Protein AF-A0A258BXT6-F1 (afdb_monomer)

Solvent-accessible surface area (backbone atoms only — not comparable to full-atom values): 11174 Å² total; per-residue (Å²): 128,69,49,80,47,76,41,87,86,86,64,48,76,49,74,48,75,53,90,86,63,87,63,67,53,52,72,54,75,50,67,48,99,87,66,56,75,45,81,48,77,45,73,68,71,84,91,68,91,81,90,84,88,88,83,59,68,65,62,57,51,47,54,54,60,74,60,48,82,74,72,77,58,57,75,64,57,52,39,50,53,47,47,54,22,55,75,67,76,48,77,48,91,77,41,49,77,45,81,48,73,49,81,69,45,72,60,86,50,32,41,36,26,41,46,33,37,33,46,40,91,58,39,35,38,39,34,32,43,37,31,26,71,40,91,54,76,42,76,65,48,68,77,82,79,39,63,93,72,46,77,41,75,49,62,78,56,44,74,32,42,53,73,34,73,39,49,33,38,38,26,26,64,54,70,82,80,78,78,73,83,128

Radius of gyration: 21.15 Å; Cα contacts (8 Å, |Δi|>4): 278; chains: 1; bounding box: 55×40×60 Å

Sequence (182 aa):
DFSVVNEPVRGDIYISVPDGFARPALSFFATSKRGYVYKFVCRISGEQAAQVFVSNPAIANEKAAENGPAQRLAPRDAAVELVQAMYSNAVADGYEMRQRALRPVYVGTLKVQMIAEYRGSDLTGKVLRIENKGDQLVELTEAMVAPASALAVSVSENKLFPGKVTTAYLVSQNGPHSQTQR

Secondary structure (DSSP, 8-state):
--EEEE-TTT--EEEE--TT---SEEEEEEE-TTS-EEEEEEE--SSS--------HHHHHHHHHHT-S-----HHHHHHHHHHHHHTTPPPTT-EEE---PPPEEETTEEEEEEEEEE-SSEEEEEEEEEE-SSS-EE--HHHHS-TTEEEEEES-SEE-TT-EEEEEEEEEPPP------

Nearest PDB structures (foldseek):
  7spb-assembly1_D1  TM=5.153E-01  e=5.941E-08  Salmonella enterica subsp. enterica serovar Typhi
  7oko-assembly1_9  TM=4.720E-01  e=1.783E-06  Salmonella enterica subsp. salamae serovar 58:l,z13,z28:z6
  3fbq-assembly1_A  TM=5.284E-01  e=2.069E-01  Bacillus anthracis str. Sterne
  8yt8-assembly1_B  TM=3.524E-01  e=6.915E+00  Mus musculus

Foldseek 3Di:
DKDWDADPPVRDIDIGDDPPNPDQWDWDWDADPVGDIDIDIGGDDDDDDDDDDDDDVVVVVVVVVVCPPPPPDDVLVVLVVVQVCVVVVHADPQKDKDQDWDDWDDDDQKTKTWGMWIDHDWKIKTKIKIFRQDQAWAFDDQVSVDDPQWSDKDKPDRTHHHGRITMMMTMGTDDPPPPPDD

Mean predicted aligned error: 15.5 Å

Structure (mmCIF, N/CA/C/O backbone):
data_AF-A0A258BXT6-F1
#
_entry.id   AF-A0A258BXT6-F1
#
loop_
_atom_site.group_PDB
_atom_site.id
_atom_site.type_symbol
_atom_site.label_atom_id
_atom_site.label_alt_id
_atom_site.label_comp_id
_atom_site.label_asym_id
_atom_site.label_entity_id
_atom_site.label_seq_id
_atom_site.pdbx_PDB_ins_code
_atom_site.Cartn_x
_atom_site.Cartn_y
_atom_site.Cartn_z
_atom_site.occupancy
_atom_site.B_iso_or_equiv
_atom_site.auth_seq_id
_atom_site.auth_comp_id
_atom_site.auth_asym_id
_atom_site.auth_atom_id
_atom_site.pdbx_PDB_model_num
ATOM 1 N N . ASP A 1 1 ? 20.469 1.839 -30.671 1.00 79.44 1 ASP A N 1
ATOM 2 C CA . ASP A 1 1 ? 21.032 1.725 -29.311 1.00 79.44 1 ASP A CA 1
ATOM 3 C C . ASP A 1 1 ? 19.889 1.792 -28.301 1.00 79.44 1 ASP A C 1
ATOM 5 O O . ASP A 1 1 ? 18.814 2.218 -28.705 1.00 79.44 1 ASP A O 1
ATOM 9 N N . PHE A 1 2 ? 20.061 1.342 -27.059 1.00 87.81 2 PHE A N 1
ATOM 10 C CA . PHE A 1 2 ? 19.024 1.483 -26.020 1.00 87.81 2 PHE A CA 1
ATOM 11 C C . PHE A 1 2 ? 19.188 2.813 -25.271 1.00 87.81 2 PHE A C 1
ATOM 13 O O . PHE A 1 2 ? 20.278 3.382 -25.247 1.00 87.81 2 PHE A O 1
ATOM 20 N N . SER A 1 3 ? 18.116 3.323 -24.663 1.00 88.56 3 SER A N 1
ATOM 21 C CA . SER A 1 3 ? 18.156 4.549 -23.858 1.00 88.56 3 SER A CA 1
ATOM 22 C C . SER A 1 3 ? 18.027 4.249 -22.367 1.00 88.56 3 SER A C 1
ATOM 24 O O . SER A 1 3 ? 17.401 3.263 -21.972 1.00 88.56 3 SER A O 1
ATOM 26 N N . VAL A 1 4 ? 18.627 5.110 -21.543 1.00 89.25 4 VAL A N 1
ATOM 27 C CA . VAL A 1 4 ? 18.574 5.042 -20.078 1.00 89.25 4 VAL A CA 1
ATOM 28 C C . VAL A 1 4 ? 18.187 6.412 -19.537 1.00 89.25 4 VAL A C 1
ATOM 30 O O . VAL A 1 4 ? 18.827 7.410 -19.864 1.00 89.25 4 VAL A O 1
ATOM 33 N N . VAL A 1 5 ? 17.158 6.458 -18.695 1.00 90.19 5 VAL A N 1
ATOM 34 C CA . VAL A 1 5 ? 16.697 7.670 -18.007 1.00 90.19 5 VAL A CA 1
ATOM 35 C C . VAL A 1 5 ? 16.634 7.389 -16.512 1.00 90.19 5 VAL A C 1
ATOM 37 O O . VAL A 1 5 ? 16.047 6.398 -16.093 1.00 90.19 5 VAL A O 1
ATOM 40 N N . ASN A 1 6 ? 17.236 8.259 -15.705 1.00 84.06 6 ASN A N 1
ATOM 41 C CA . ASN A 1 6 ? 17.172 8.182 -14.249 1.00 84.06 6 ASN A CA 1
ATOM 42 C C . ASN A 1 6 ? 16.172 9.211 -13.713 1.00 84.06 6 ASN A C 1
ATOM 44 O O . ASN A 1 6 ? 16.233 10.383 -14.083 1.00 84.06 6 ASN A O 1
ATOM 48 N N . GLU A 1 7 ? 15.290 8.774 -12.821 1.00 86.00 7 GLU A N 1
ATOM 49 C CA . GLU A 1 7 ? 14.495 9.656 -11.977 1.00 86.00 7 GLU A CA 1
ATOM 50 C C . GLU A 1 7 ? 15.236 9.835 -10.637 1.00 86.00 7 GLU A C 1
ATOM 52 O O . GLU A 1 7 ? 15.317 8.892 -9.846 1.00 86.00 7 GLU A O 1
ATOM 57 N N . PRO A 1 8 ? 15.820 11.015 -10.362 1.00 71.75 8 PRO A N 1
ATOM 58 C CA . PRO A 1 8 ? 16.784 11.188 -9.269 1.00 71.75 8 PRO A CA 1
ATOM 59 C C . PRO A 1 8 ? 16.162 11.270 -7.864 1.00 71.75 8 PRO A C 1
ATOM 61 O O . PRO A 1 8 ? 16.871 11.115 -6.855 1.00 71.75 8 PRO A O 1
ATOM 64 N N . VAL A 1 9 ? 14.860 11.546 -7.786 1.00 67.56 9 VAL A N 1
ATOM 65 C CA . VAL A 1 9 ? 14.084 11.666 -6.549 1.00 67.56 9 VAL A CA 1
ATOM 66 C C . VAL A 1 9 ? 13.625 10.285 -6.091 1.00 67.56 9 VAL A C 1
ATOM 68 O O . VAL A 1 9 ? 13.906 9.901 -4.958 1.00 67.56 9 VAL A O 1
ATOM 71 N N . ARG A 1 10 ? 12.979 9.521 -6.977 1.00 67.94 10 ARG A N 1
ATOM 72 C CA . ARG A 1 10 ? 12.476 8.163 -6.705 1.00 67.94 10 ARG A CA 1
ATOM 73 C C . ARG A 1 10 ? 13.548 7.086 -6.855 1.00 67.94 10 ARG A C 1
ATOM 75 O O . ARG A 1 10 ? 13.443 6.032 -6.239 1.00 67.94 10 ARG A O 1
ATOM 82 N N . GLY A 1 11 ? 14.601 7.362 -7.623 1.00 75.56 11 GLY A N 1
ATOM 83 C CA . GLY A 1 11 ? 15.680 6.417 -7.911 1.00 75.56 11 GLY A CA 1
ATOM 84 C C . GLY A 1 11 ? 15.359 5.424 -9.031 1.00 75.56 11 GLY A C 1
ATOM 85 O O . GLY A 1 11 ? 16.156 4.516 -9.264 1.00 75.56 11 GLY A O 1
ATOM 86 N N . ASP A 1 12 ? 14.229 5.591 -9.726 1.00 81.69 12 ASP A N 1
ATOM 87 C CA . ASP A 1 12 ? 13.830 4.729 -10.839 1.00 81.69 12 ASP A CA 1
ATOM 88 C C . ASP A 1 12 ? 14.798 4.883 -12.021 1.00 81.69 12 ASP A C 1
ATOM 90 O O . ASP A 1 12 ? 15.219 5.990 -12.368 1.00 81.69 12 ASP A O 1
ATOM 94 N N . ILE A 1 13 ? 15.121 3.770 -12.679 1.00 85.69 13 ILE A N 1
ATOM 95 C CA . ILE A 1 13 ? 15.888 3.759 -13.928 1.00 85.69 13 ILE A CA 1
ATOM 96 C C . ILE A 1 13 ? 14.999 3.166 -15.016 1.00 85.69 13 ILE A C 1
ATOM 98 O O . ILE A 1 13 ? 14.658 1.985 -14.978 1.00 85.69 13 ILE A O 1
ATOM 102 N N . TYR A 1 14 ? 14.640 3.990 -15.994 1.00 88.75 14 TYR A N 1
ATOM 103 C CA . TYR A 1 14 ? 13.865 3.591 -17.160 1.00 88.75 14 TYR A CA 1
ATOM 104 C C . T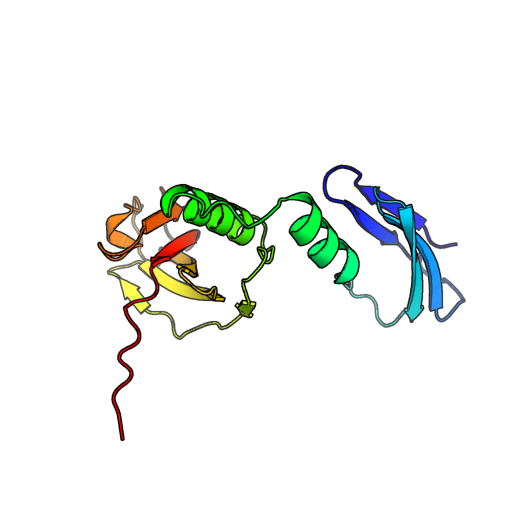YR A 1 14 ? 14.811 3.220 -18.291 1.00 88.75 14 TYR A C 1
ATOM 106 O O . TYR A 1 14 ? 15.701 3.992 -18.650 1.00 88.75 14 TYR A O 1
ATOM 114 N N . ILE A 1 15 ? 14.601 2.039 -18.863 1.00 88.69 15 ILE A N 1
ATOM 115 C CA . ILE A 1 15 ? 15.384 1.530 -19.985 1.00 88.69 15 ILE A CA 1
ATOM 116 C C . ILE A 1 15 ? 14.429 1.312 -21.144 1.00 88.69 15 ILE A C 1
ATOM 118 O O . ILE A 1 15 ? 13.462 0.568 -21.000 1.00 88.69 15 ILE A O 1
ATOM 122 N N . SER A 1 16 ? 14.700 1.946 -22.283 1.00 89.81 16 SER A N 1
ATOM 123 C CA . SER A 1 16 ? 13.909 1.729 -23.497 1.00 89.81 16 SER A CA 1
ATOM 124 C C . SER A 1 16 ? 14.771 1.078 -24.564 1.00 89.81 16 SER A C 1
ATOM 126 O O . SER A 1 16 ? 15.846 1.571 -24.908 1.00 89.81 16 SER A O 1
ATOM 128 N N . VAL A 1 17 ? 14.290 -0.041 -25.091 1.00 88.06 17 VAL A N 1
ATOM 129 C CA . VAL A 1 17 ? 14.912 -0.753 -26.203 1.00 88.06 17 VAL A CA 1
ATOM 130 C C . VAL A 1 17 ? 14.074 -0.458 -27.446 1.00 88.06 17 VAL A C 1
ATOM 132 O O . VAL A 1 17 ? 12.884 -0.760 -27.424 1.00 88.06 17 VAL A O 1
ATOM 135 N N . PRO A 1 18 ? 14.635 0.157 -28.500 1.00 86.50 18 PRO A N 1
ATOM 136 C CA . PRO A 1 18 ? 13.875 0.435 -29.712 1.00 86.50 18 PRO A CA 1
ATOM 137 C C . PRO A 1 18 ? 13.649 -0.831 -30.541 1.00 86.50 18 PRO A C 1
ATOM 139 O O . PRO A 1 18 ? 14.422 -1.794 -30.463 1.00 86.50 18 PRO A O 1
ATOM 142 N N . ASP A 1 19 ? 12.645 -0.772 -31.412 1.00 81.06 19 ASP A N 1
ATOM 143 C CA . ASP A 1 19 ? 12.392 -1.808 -32.408 1.00 81.06 19 ASP A CA 1
ATOM 144 C C . ASP A 1 19 ? 13.635 -2.046 -33.280 1.00 81.06 19 ASP A C 1
ATOM 146 O O . ASP A 1 19 ? 14.338 -1.116 -33.686 1.00 81.06 19 ASP A O 1
ATOM 150 N N . GLY A 1 20 ? 13.937 -3.319 -33.545 1.00 81.06 20 GLY A N 1
ATOM 151 C CA . GLY A 1 20 ? 15.119 -3.718 -34.315 1.00 81.06 20 GLY A CA 1
ATOM 152 C C . GLY A 1 20 ? 16.437 -3.728 -33.528 1.00 81.06 20 GLY A C 1
ATOM 153 O O . GLY A 1 20 ? 17.507 -3.850 -34.130 1.00 81.06 20 GLY A O 1
ATOM 154 N N . PHE A 1 21 ? 16.409 -3.627 -32.194 1.00 85.19 21 PHE A N 1
ATOM 155 C CA . PHE A 1 21 ? 17.611 -3.799 -31.377 1.00 85.19 21 PHE A CA 1
ATOM 156 C C . PHE A 1 21 ? 18.191 -5.218 -31.524 1.00 85.19 21 PHE A C 1
ATOM 158 O O . PHE A 1 21 ? 17.627 -6.203 -31.058 1.00 85.19 21 PHE A O 1
ATOM 165 N N . ALA A 1 22 ? 19.352 -5.319 -32.174 1.00 80.88 22 ALA A N 1
ATOM 166 C CA . ALA A 1 22 ? 19.903 -6.593 -32.640 1.00 80.88 22 ALA A CA 1
ATOM 167 C C . ALA A 1 22 ? 20.516 -7.490 -31.547 1.00 80.88 22 ALA A C 1
ATOM 169 O O . ALA A 1 22 ? 20.814 -8.656 -31.809 1.00 80.88 22 ALA A O 1
ATOM 170 N N . ARG A 1 23 ? 20.774 -6.969 -30.338 1.00 87.62 23 ARG A N 1
ATOM 171 C CA . ARG A 1 23 ? 21.431 -7.745 -29.274 1.00 87.62 23 ARG A CA 1
ATOM 172 C C . ARG A 1 23 ? 20.389 -8.414 -28.375 1.00 87.62 23 ARG A C 1
ATOM 174 O O . ARG A 1 23 ? 19.460 -7.743 -27.946 1.00 87.62 23 ARG A O 1
ATOM 181 N N . PRO A 1 24 ? 20.582 -9.687 -27.985 1.00 86.81 24 PRO A N 1
ATOM 182 C CA . PRO A 1 24 ? 19.630 -10.410 -27.135 1.00 86.81 24 PRO A CA 1
ATOM 183 C C . PRO A 1 24 ? 19.660 -9.963 -25.664 1.00 86.81 24 PRO A C 1
ATOM 185 O O . PRO A 1 24 ? 18.846 -10.403 -24.852 1.00 86.81 24 PRO A O 1
ATOM 188 N N . ALA A 1 25 ? 20.631 -9.129 -25.291 1.00 89.00 25 ALA A N 1
ATOM 189 C CA . ALA A 1 25 ? 20.779 -8.604 -23.948 1.00 89.00 25 ALA A CA 1
ATOM 190 C C . ALA A 1 25 ? 21.393 -7.204 -23.973 1.00 89.00 25 ALA A C 1
ATOM 192 O O . ALA A 1 25 ? 22.181 -6.868 -24.863 1.00 89.00 25 ALA A O 1
ATOM 193 N N . LEU A 1 26 ? 21.067 -6.427 -22.945 1.00 89.44 26 LEU A N 1
ATOM 194 C CA . LEU A 1 26 ? 21.700 -5.153 -22.630 1.00 89.44 26 LEU A CA 1
ATOM 195 C C . LEU A 1 26 ? 22.431 -5.250 -21.293 1.00 89.44 26 LEU A C 1
ATOM 197 O O . LEU A 1 26 ? 22.094 -6.068 -20.431 1.00 89.44 26 LEU A O 1
ATOM 201 N N . SER A 1 27 ? 23.441 -4.406 -21.122 1.00 90.00 27 SER A N 1
ATOM 202 C CA . SER A 1 27 ? 24.144 -4.280 -19.853 1.00 90.00 27 SER A CA 1
ATOM 203 C C . SER A 1 27 ? 24.496 -2.837 -19.575 1.00 90.00 27 SER A C 1
ATOM 205 O O . SER A 1 27 ? 24.954 -2.131 -20.471 1.00 90.00 27 SER A O 1
ATOM 207 N N . PHE A 1 28 ? 24.340 -2.433 -18.326 1.00 88.81 28 PHE A N 1
ATOM 208 C CA . PHE A 1 28 ? 24.682 -1.100 -17.854 1.00 88.81 28 PHE A CA 1
ATOM 209 C C . PHE A 1 28 ? 25.147 -1.183 -16.402 1.00 88.81 28 PHE A C 1
ATOM 211 O O . PHE A 1 28 ? 24.941 -2.192 -15.719 1.00 88.81 28 PHE A O 1
ATOM 218 N N . PHE A 1 29 ? 25.789 -0.117 -15.940 1.00 90.81 29 PHE A N 1
ATOM 219 C CA . PHE A 1 29 ? 26.148 0.044 -14.541 1.00 90.81 29 PHE A CA 1
ATOM 220 C C . PHE A 1 29 ? 25.234 1.083 -13.902 1.00 90.81 29 PHE A C 1
ATOM 222 O O . PHE A 1 29 ? 24.899 2.080 -14.540 1.00 90.81 29 PHE A O 1
ATOM 229 N N . ALA A 1 30 ? 24.853 0.864 -12.647 1.00 86.25 30 ALA A N 1
ATOM 230 C CA . ALA A 1 30 ? 24.229 1.898 -11.833 1.00 86.25 30 ALA A CA 1
ATOM 231 C C . ALA A 1 30 ? 25.030 2.088 -10.554 1.00 86.25 30 ALA A C 1
ATOM 233 O O . ALA A 1 30 ? 25.457 1.116 -9.932 1.00 86.25 30 ALA A O 1
ATOM 234 N N . THR A 1 31 ? 25.192 3.340 -10.150 1.00 82.94 31 THR A N 1
ATOM 235 C CA . THR A 1 31 ? 25.860 3.693 -8.902 1.00 82.94 31 THR A CA 1
ATOM 236 C C . THR A 1 31 ?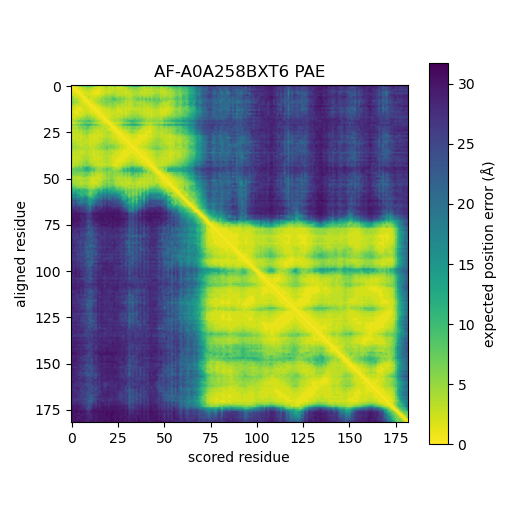 24.828 4.285 -7.960 1.00 82.94 31 THR A C 1
ATOM 238 O O . THR A 1 31 ? 24.141 5.247 -8.300 1.00 82.94 31 THR A O 1
ATOM 241 N N . SER A 1 32 ? 24.688 3.700 -6.774 1.00 79.38 32 SER A N 1
ATOM 242 C CA . SER A 1 32 ? 23.844 4.276 -5.722 1.00 79.38 32 SER A CA 1
ATOM 243 C C . SER A 1 32 ? 24.434 5.592 -5.200 1.00 79.38 32 SER A C 1
ATOM 245 O O . SER A 1 32 ? 25.641 5.809 -5.286 1.00 79.38 32 SER A O 1
ATOM 247 N N . LYS A 1 33 ? 23.616 6.438 -4.557 1.00 75.94 33 LYS A N 1
ATOM 248 C CA . LYS A 1 33 ? 24.091 7.677 -3.900 1.00 75.94 33 LYS A CA 1
ATOM 249 C C . LYS A 1 33 ? 25.204 7.433 -2.865 1.00 75.94 33 LYS A C 1
ATOM 251 O O . LYS A 1 33 ? 26.007 8.323 -2.628 1.00 75.94 33 LYS A O 1
ATOM 256 N N . ARG A 1 34 ? 25.274 6.229 -2.278 1.00 73.44 34 ARG A N 1
ATOM 257 C CA . ARG A 1 34 ? 26.321 5.818 -1.320 1.00 73.44 34 ARG A CA 1
ATOM 258 C C . ARG A 1 34 ? 27.576 5.232 -1.991 1.00 73.44 34 ARG A C 1
ATOM 260 O O . ARG A 1 34 ? 28.452 4.738 -1.301 1.00 73.44 34 ARG A O 1
ATOM 267 N N . GLY A 1 35 ? 27.668 5.248 -3.322 1.00 82.25 35 GLY A N 1
ATOM 268 C CA . GLY A 1 35 ? 28.867 4.829 -4.057 1.00 82.25 35 GLY A CA 1
ATOM 269 C C . GLY A 1 35 ? 28.944 3.345 -4.429 1.00 82.25 35 GLY A C 1
ATOM 270 O O . GLY A 1 35 ? 29.864 2.956 -5.141 1.00 82.25 35 GLY A O 1
ATOM 271 N N . TYR A 1 36 ? 27.978 2.505 -4.034 1.00 80.12 36 TYR A N 1
ATOM 272 C CA . TYR A 1 36 ? 27.937 1.109 -4.496 1.00 80.12 36 TYR A CA 1
ATOM 273 C C . TYR A 1 36 ? 27.612 1.041 -5.984 1.00 80.12 36 TYR A C 1
ATOM 275 O O . TYR A 1 36 ? 26.602 1.608 -6.412 1.00 80.12 36 TYR A O 1
ATOM 283 N N . VAL A 1 37 ? 28.437 0.310 -6.732 1.00 87.56 37 VAL A N 1
ATOM 284 C CA . VAL A 1 37 ? 28.300 0.101 -8.175 1.00 87.56 37 VAL A CA 1
ATOM 285 C C . VAL A 1 37 ? 27.709 -1.282 -8.440 1.00 87.56 37 VAL A C 1
ATOM 287 O O . VAL A 1 37 ? 28.234 -2.293 -7.980 1.00 87.56 37 VAL A O 1
ATOM 290 N N . TYR A 1 38 ? 26.638 -1.327 -9.223 1.00 84.75 38 TYR A N 1
ATOM 291 C CA . TYR A 1 38 ? 25.954 -2.546 -9.643 1.00 84.75 38 TYR A CA 1
ATOM 292 C C . TYR A 1 38 ? 26.110 -2.724 -11.146 1.00 84.75 38 TYR A C 1
ATOM 294 O O . TYR A 1 38 ? 25.979 -1.761 -11.901 1.00 84.75 38 TYR A O 1
ATOM 302 N N . LYS A 1 39 ? 26.346 -3.962 -11.587 1.00 90.31 39 LYS A N 1
ATOM 303 C CA . LYS A 1 39 ? 26.321 -4.337 -13.002 1.00 90.31 39 LYS A CA 1
ATOM 304 C C . LYS A 1 39 ? 25.030 -5.082 -13.303 1.00 90.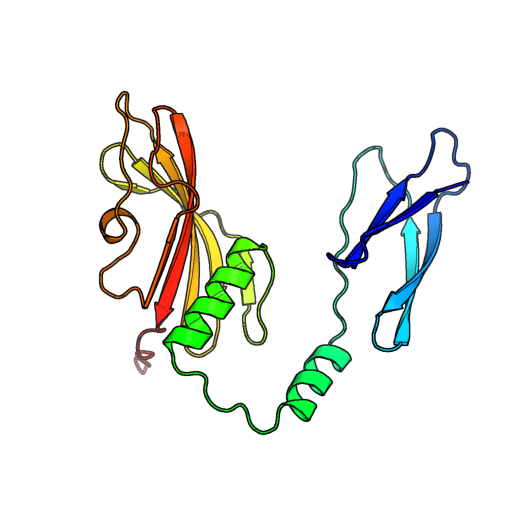31 39 LYS A C 1
ATOM 306 O O . LYS A 1 39 ? 24.788 -6.147 -12.742 1.00 90.31 39 LYS A O 1
ATOM 311 N N . PHE A 1 40 ? 24.255 -4.559 -14.240 1.00 88.00 40 PHE A N 1
ATOM 312 C CA . PHE A 1 40 ? 23.042 -5.195 -14.731 1.00 88.00 40 PHE A CA 1
ATOM 313 C C . PHE A 1 40 ? 23.316 -5.874 -16.061 1.00 88.00 40 PHE A C 1
ATOM 315 O O . PHE A 1 40 ? 23.979 -5.311 -16.932 1.00 88.00 40 PHE A O 1
ATOM 322 N N . VAL A 1 41 ? 22.801 -7.091 -16.212 1.00 89.69 41 VAL A N 1
ATOM 323 C CA . VAL A 1 41 ? 22.788 -7.831 -17.475 1.00 89.69 41 VAL A CA 1
ATOM 324 C C . VAL A 1 41 ? 21.372 -8.354 -17.662 1.00 89.69 41 VAL A C 1
ATOM 326 O O . VAL A 1 41 ? 20.951 -9.283 -16.976 1.00 89.69 41 VAL A O 1
ATOM 329 N N . CYS A 1 42 ? 20.626 -7.726 -18.564 1.00 86.62 42 CYS A N 1
ATOM 330 C CA . CYS A 1 42 ? 19.210 -7.995 -18.779 1.00 86.62 42 CYS A CA 1
ATOM 331 C C . CYS A 1 42 ? 19.032 -8.653 -20.145 1.00 86.62 42 CYS A C 1
ATOM 333 O O . CYS A 1 42 ? 19.408 -8.069 -21.162 1.00 86.62 42 CYS A O 1
ATOM 335 N N . ARG A 1 43 ? 18.460 -9.863 -20.178 1.00 88.75 43 ARG A N 1
ATOM 336 C CA . ARG A 1 43 ? 18.001 -10.466 -21.436 1.00 88.75 43 ARG A CA 1
ATOM 337 C C . ARG A 1 43 ? 16.718 -9.775 -21.872 1.00 88.75 43 ARG A C 1
ATOM 339 O O . ARG A 1 43 ? 15.844 -9.533 -21.046 1.00 88.75 43 ARG A O 1
ATOM 346 N N . ILE A 1 44 ? 16.626 -9.472 -23.158 1.00 84.94 44 ILE A N 1
ATOM 347 C CA . ILE A 1 44 ? 15.445 -8.851 -23.748 1.00 84.94 44 ILE A CA 1
ATOM 348 C C . ILE A 1 44 ? 14.508 -9.990 -24.151 1.00 84.94 44 ILE A C 1
ATOM 350 O O . ILE A 1 44 ? 14.907 -10.882 -24.900 1.00 84.94 44 ILE A O 1
ATOM 354 N N . SER A 1 45 ? 13.289 -10.004 -23.612 1.00 80.88 45 SER A N 1
ATOM 355 C CA . SER A 1 45 ? 12.304 -11.050 -23.897 1.00 80.88 45 SER A CA 1
ATOM 356 C C . SER A 1 45 ? 10.890 -10.484 -23.936 1.00 80.88 45 SER A C 1
ATOM 358 O O . SER A 1 45 ? 10.416 -9.960 -22.929 1.00 80.88 45 SER A O 1
ATOM 360 N N . GLY A 1 46 ? 10.208 -10.670 -25.068 1.00 76.94 46 GLY A N 1
ATOM 361 C CA . GLY A 1 46 ? 8.843 -10.189 -25.277 1.00 76.94 46 GLY A CA 1
ATOM 362 C C . GLY A 1 46 ? 8.749 -8.669 -25.427 1.00 76.94 46 GLY A C 1
ATOM 363 O O . GLY A 1 46 ? 9.753 -7.964 -25.409 1.00 76.94 46 GLY A O 1
ATOM 364 N N . GLU A 1 47 ? 7.519 -8.181 -25.581 1.00 72.75 47 GLU A N 1
ATOM 365 C CA . GLU A 1 47 ? 7.213 -6.753 -25.778 1.00 72.75 47 GLU A CA 1
ATOM 366 C C . GLU A 1 47 ? 6.695 -6.073 -24.498 1.00 72.75 47 GLU A C 1
ATOM 368 O O . GLU A 1 47 ? 6.394 -4.882 -24.484 1.00 72.75 47 GLU A O 1
ATOM 373 N N . GLN A 1 48 ? 6.566 -6.825 -23.399 1.00 76.19 48 GLN A N 1
ATOM 374 C CA . GLN A 1 48 ? 6.037 -6.304 -22.141 1.00 76.19 48 GLN A CA 1
ATOM 375 C C . GLN A 1 48 ? 7.118 -5.611 -21.310 1.00 76.19 48 GLN A C 1
ATOM 377 O O . GLN A 1 48 ? 8.252 -6.082 -21.210 1.00 76.19 48 GLN A O 1
ATOM 382 N N . ALA A 1 49 ? 6.737 -4.518 -20.647 1.00 79.19 49 ALA A N 1
ATOM 383 C CA . ALA A 1 49 ? 7.590 -3.865 -19.665 1.00 79.19 49 ALA A CA 1
ATOM 384 C C . ALA A 1 49 ? 7.820 -4.783 -18.453 1.00 79.19 49 ALA A C 1
ATOM 386 O O . ALA A 1 49 ? 6.876 -5.357 -17.906 1.00 79.19 49 ALA A O 1
ATOM 387 N N . ALA A 1 50 ? 9.072 -4.882 -18.008 1.00 78.38 50 ALA A N 1
ATOM 388 C CA . ALA A 1 50 ? 9.462 -5.628 -16.818 1.00 78.38 50 ALA A CA 1
ATOM 389 C C . ALA A 1 50 ? 10.049 -4.678 -15.770 1.00 78.38 50 ALA A C 1
ATOM 391 O O . ALA A 1 50 ? 10.863 -3.813 -16.094 1.00 78.38 50 ALA A O 1
ATOM 392 N N . GLN A 1 51 ? 9.661 -4.864 -14.508 1.00 81.44 51 GLN A N 1
ATOM 393 C CA . GLN A 1 51 ? 10.201 -4.112 -13.378 1.00 81.44 51 GLN A CA 1
ATOM 394 C C . GLN A 1 51 ? 11.104 -5.015 -12.537 1.00 81.44 51 GLN A C 1
ATOM 396 O O . GLN A 1 51 ? 10.734 -6.140 -12.201 1.00 81.44 51 GLN A O 1
ATOM 401 N N . VAL A 1 52 ? 12.288 -4.511 -12.188 1.00 76.12 52 VAL A N 1
ATOM 402 C CA . VAL A 1 52 ? 13.264 -5.213 -11.348 1.00 76.12 52 VAL A CA 1
ATOM 403 C C . VAL A 1 52 ? 13.560 -4.355 -10.126 1.00 76.12 52 VAL A C 1
ATOM 405 O O . VAL A 1 52 ? 13.930 -3.191 -10.262 1.00 76.12 52 VAL A O 1
ATOM 408 N N . PHE A 1 53 ? 13.423 -4.942 -8.939 1.00 78.88 53 PHE A N 1
ATOM 409 C CA . PHE A 1 53 ? 13.781 -4.306 -7.673 1.00 78.88 53 PHE A CA 1
ATOM 410 C C . PHE A 1 53 ? 15.142 -4.813 -7.198 1.00 78.88 53 PHE A C 1
ATOM 412 O O . PHE A 1 53 ? 15.415 -6.012 -7.240 1.00 78.88 53 PHE A O 1
ATOM 419 N N . VAL A 1 54 ? 15.997 -3.892 -6.750 1.00 73.75 54 VAL A N 1
ATOM 420 C CA . VAL A 1 54 ? 17.374 -4.184 -6.333 1.00 73.75 54 VAL A CA 1
ATOM 421 C C . VAL A 1 54 ? 17.538 -3.788 -4.876 1.00 73.75 54 VAL A C 1
ATOM 423 O O . VAL A 1 54 ? 17.387 -2.620 -4.523 1.00 73.75 54 VAL A O 1
ATOM 426 N N . SER A 1 55 ? 17.882 -4.758 -4.037 1.00 67.31 55 SER A N 1
ATOM 427 C CA . SER A 1 55 ? 18.139 -4.550 -2.612 1.00 67.31 55 SER A CA 1
ATOM 428 C C . SER A 1 55 ? 19.599 -4.868 -2.304 1.00 67.31 55 SER A C 1
ATOM 430 O O . SER A 1 55 ? 20.129 -5.873 -2.774 1.00 67.31 55 SER A O 1
ATOM 432 N N . ASN A 1 56 ? 20.252 -4.026 -1.501 1.00 68.50 56 ASN A N 1
ATOM 433 C C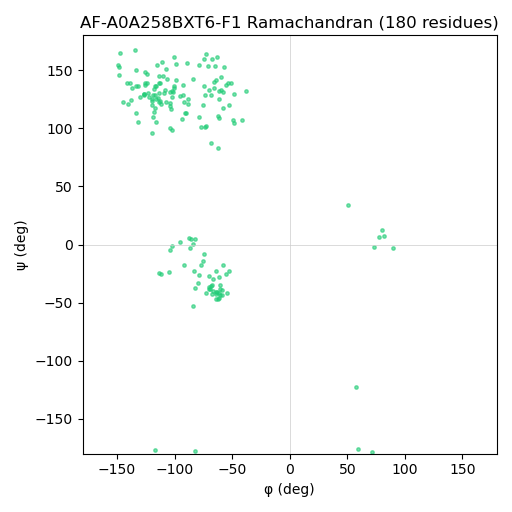A . ASN A 1 56 ? 21.597 -4.284 -0.990 1.00 68.50 56 ASN A CA 1
ATOM 434 C C . ASN A 1 56 ? 21.551 -4.417 0.542 1.00 68.50 56 ASN A C 1
ATOM 436 O O . ASN A 1 56 ? 21.439 -3.400 1.232 1.00 68.50 56 ASN A O 1
ATOM 440 N N . PRO A 1 57 ? 21.670 -5.644 1.080 1.00 57.81 57 PRO A N 1
ATOM 441 C CA . PRO A 1 57 ? 21.629 -5.889 2.520 1.00 57.81 57 PRO A CA 1
ATOM 442 C C . PRO A 1 57 ? 22.746 -5.185 3.302 1.00 57.81 57 PRO A C 1
ATOM 444 O O . PRO A 1 57 ? 22.543 -4.827 4.455 1.00 57.81 57 PRO A O 1
ATOM 447 N N . ALA A 1 58 ? 23.910 -4.932 2.692 1.00 56.78 58 ALA A N 1
ATOM 448 C CA . ALA A 1 58 ? 25.005 -4.229 3.362 1.00 56.78 58 ALA A CA 1
ATOM 449 C C . ALA A 1 58 ? 24.651 -2.759 3.650 1.00 56.78 58 ALA A C 1
ATOM 451 O O . ALA A 1 58 ? 24.984 -2.249 4.713 1.00 56.78 58 ALA A O 1
ATOM 452 N N . ILE A 1 59 ? 23.890 -2.104 2.762 1.00 59.38 59 ILE A N 1
ATOM 453 C CA . ILE A 1 59 ? 23.363 -0.748 3.001 1.00 59.38 59 ILE A CA 1
ATOM 454 C C . ILE A 1 59 ? 22.340 -0.749 4.141 1.00 59.38 59 ILE A C 1
ATOM 456 O O . ILE A 1 59 ? 22.330 0.176 4.951 1.00 59.38 59 ILE A O 1
ATOM 460 N N . ALA A 1 60 ? 21.484 -1.770 4.201 1.00 54.31 60 ALA A N 1
ATOM 461 C CA . ALA A 1 60 ? 20.509 -1.912 5.280 1.00 54.31 60 ALA A CA 1
ATOM 462 C C . ALA A 1 60 ? 21.210 -2.114 6.637 1.00 54.31 60 ALA A C 1
ATOM 464 O O . ALA A 1 60 ? 20.867 -1.461 7.620 1.00 54.31 60 ALA A O 1
ATOM 465 N N . ASN A 1 61 ? 22.259 -2.940 6.667 1.00 48.81 61 ASN A N 1
ATOM 466 C CA . ASN A 1 61 ? 23.041 -3.210 7.874 1.00 48.81 61 ASN A CA 1
ATOM 467 C C . ASN A 1 61 ? 23.886 -2.007 8.325 1.00 48.81 61 ASN A C 1
ATOM 469 O O . ASN A 1 61 ? 24.009 -1.767 9.522 1.00 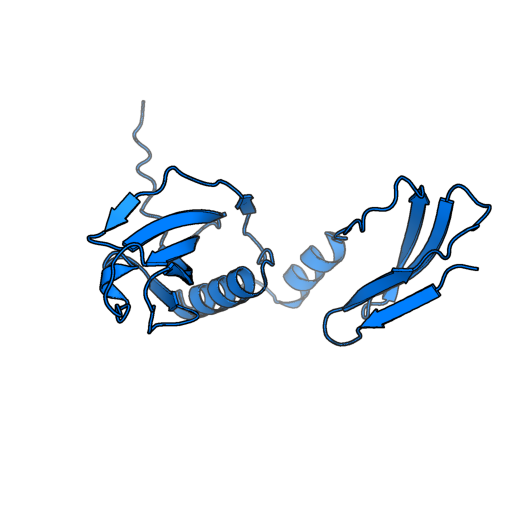48.81 61 ASN A O 1
ATOM 473 N N . GLU A 1 62 ? 24.448 -1.227 7.399 1.00 52.31 62 GLU A N 1
ATOM 474 C CA . GLU A 1 62 ? 25.189 -0.006 7.743 1.00 52.31 62 GLU A CA 1
ATOM 475 C C . GLU A 1 62 ? 24.273 1.104 8.268 1.00 52.31 62 GLU A C 1
ATOM 477 O O . GLU A 1 62 ? 24.631 1.752 9.244 1.00 52.31 62 GLU A O 1
ATOM 482 N N . LYS A 1 63 ? 23.063 1.276 7.712 1.00 51.25 63 LYS A N 1
ATOM 483 C CA . LYS A 1 63 ? 22.047 2.163 8.312 1.00 51.25 63 LYS A CA 1
ATOM 484 C C . LYS A 1 63 ? 21.683 1.728 9.734 1.00 51.25 63 LYS A C 1
ATOM 486 O O . LYS A 1 63 ? 21.516 2.572 10.608 1.00 51.25 63 LYS A O 1
ATOM 491 N N . ALA A 1 64 ? 21.584 0.422 9.980 1.00 48.19 64 ALA A N 1
ATOM 492 C CA . ALA A 1 64 ? 21.345 -0.109 11.320 1.00 48.19 64 ALA A CA 1
ATOM 493 C C . ALA A 1 64 ? 22.529 0.136 12.279 1.00 48.19 64 ALA A C 1
ATOM 495 O O . ALA A 1 64 ? 22.312 0.294 13.477 1.00 48.19 64 ALA A O 1
ATOM 496 N N . ALA A 1 65 ? 23.763 0.203 11.768 1.00 48.50 65 ALA A N 1
ATOM 497 C CA . ALA A 1 65 ? 24.964 0.481 12.558 1.00 48.50 65 ALA A CA 1
ATOM 498 C C . ALA A 1 65 ? 25.193 1.987 12.813 1.00 48.50 65 ALA A C 1
ATOM 500 O O . ALA A 1 65 ? 25.612 2.360 13.907 1.00 48.50 65 ALA A O 1
ATOM 501 N N . GLU A 1 66 ? 24.892 2.854 11.839 1.00 45.84 66 GLU A N 1
ATOM 502 C CA . GLU A 1 66 ? 24.993 4.319 11.964 1.00 45.84 66 GLU A CA 1
ATOM 503 C C . GLU A 1 66 ? 23.925 4.902 12.911 1.00 45.84 66 GLU A C 1
ATOM 505 O O . GLU A 1 66 ? 24.172 5.914 13.563 1.00 45.84 66 GLU A O 1
ATOM 510 N N . ASN A 1 67 ? 22.771 4.241 13.054 1.00 44.50 67 ASN A N 1
ATOM 511 C CA . ASN A 1 67 ? 21.663 4.696 13.904 1.00 44.50 67 ASN A CA 1
ATOM 512 C C . ASN A 1 67 ? 21.800 4.341 15.401 1.00 44.50 67 ASN A C 1
ATOM 514 O O . ASN A 1 67 ? 20.888 4.630 16.178 1.00 44.50 67 ASN A O 1
ATOM 518 N N . GLY A 1 68 ? 22.920 3.744 15.835 1.00 39.94 68 GLY A N 1
ATOM 519 C CA . GLY A 1 68 ? 23.093 3.292 17.222 1.00 39.94 68 GLY A CA 1
ATOM 520 C C . GLY A 1 68 ? 22.033 2.256 17.643 1.00 39.94 68 GLY A C 1
ATOM 521 O O . GLY A 1 68 ? 21.234 1.811 16.819 1.00 39.94 68 GLY A O 1
ATOM 522 N N . PRO A 1 69 ? 22.002 1.805 18.913 1.00 39.31 69 PRO A N 1
ATOM 523 C CA . PRO A 1 69 ? 20.940 0.913 19.367 1.00 39.31 69 PRO A CA 1
ATOM 524 C C . PRO A 1 69 ? 19.601 1.616 19.144 1.00 39.31 69 PRO A C 1
ATOM 526 O O . PRO A 1 69 ? 19.378 2.680 19.717 1.00 39.31 69 PRO A O 1
ATOM 529 N N . ALA A 1 70 ? 18.753 1.027 18.294 1.00 46.72 70 ALA A N 1
ATOM 530 C CA . ALA A 1 70 ? 17.460 1.569 17.903 1.00 46.72 70 ALA A CA 1
ATOM 531 C C . ALA A 1 70 ? 16.745 2.157 19.121 1.00 46.72 70 ALA A C 1
ATOM 533 O O . ALA A 1 70 ? 16.280 1.433 20.009 1.00 46.72 70 ALA A O 1
ATOM 534 N N . GLN A 1 71 ? 16.688 3.487 19.180 1.00 41.72 71 GLN A N 1
ATOM 535 C CA . GLN A 1 71 ? 15.815 4.159 20.115 1.00 41.72 71 GLN A CA 1
ATOM 536 C C . GLN A 1 71 ? 14.419 3.704 19.715 1.00 41.72 71 GLN A C 1
ATOM 538 O O . GLN A 1 71 ? 13.976 4.016 18.614 1.00 41.72 71 GLN A O 1
ATOM 543 N N . ARG A 1 72 ? 13.788 2.860 20.544 1.00 44.19 72 ARG A N 1
ATOM 544 C CA . ARG A 1 72 ? 12.426 2.373 20.311 1.00 44.19 72 ARG A CA 1
ATOM 545 C C . ARG A 1 72 ? 11.572 3.589 19.975 1.00 44.19 72 ARG A C 1
ATOM 547 O O . ARG A 1 72 ? 11.283 4.384 20.870 1.00 44.19 72 ARG A O 1
ATOM 554 N N . LEU A 1 73 ? 11.232 3.746 18.695 1.00 50.78 73 LEU A N 1
ATOM 555 C CA . LEU A 1 73 ? 10.287 4.756 18.251 1.00 50.78 73 LEU A CA 1
ATOM 556 C C . LEU A 1 73 ? 9.046 4.600 19.125 1.00 50.78 73 LEU A C 1
ATOM 558 O O . LEU A 1 73 ? 8.640 3.472 19.439 1.00 50.78 73 LEU A O 1
ATOM 562 N N . ALA A 1 74 ? 8.455 5.714 19.556 1.00 60.19 74 ALA A N 1
ATOM 563 C CA . ALA A 1 74 ? 7.163 5.623 20.208 1.00 60.19 74 ALA A CA 1
ATOM 564 C C . ALA A 1 74 ? 6.225 4.842 19.260 1.00 60.19 74 ALA A C 1
ATOM 566 O O . ALA A 1 74 ? 6.284 5.059 18.048 1.00 60.19 74 ALA A O 1
ATOM 567 N N . PRO A 1 75 ? 5.366 3.928 19.749 1.00 63.56 75 PRO A N 1
ATOM 568 C CA . PRO A 1 75 ? 4.582 3.036 18.885 1.00 63.56 75 PRO A CA 1
ATOM 569 C C . PRO A 1 75 ? 3.765 3.737 17.785 1.00 63.56 75 PRO A C 1
ATOM 571 O O . PRO A 1 75 ? 3.435 3.123 16.775 1.00 63.56 75 PRO A O 1
ATOM 574 N N . ARG A 1 76 ? 3.445 5.026 17.972 1.00 64.62 76 ARG A N 1
ATOM 575 C CA . ARG A 1 76 ? 2.806 5.878 16.961 1.00 64.62 76 ARG A CA 1
ATOM 576 C C . ARG A 1 76 ? 3.736 6.276 15.817 1.00 64.62 76 ARG A C 1
ATOM 578 O O . ARG A 1 76 ? 3.294 6.230 14.677 1.00 64.62 76 ARG A O 1
ATOM 585 N N . ASP A 1 77 ? 4.989 6.615 16.092 1.00 71.56 77 ASP A N 1
ATOM 586 C CA . ASP A 1 77 ? 5.946 7.033 15.059 1.00 71.56 77 ASP A CA 1
ATOM 587 C C . ASP A 1 77 ? 6.276 5.854 14.134 1.00 71.56 77 ASP A C 1
ATOM 589 O O . ASP A 1 77 ? 6.199 5.975 12.913 1.00 71.56 77 ASP A O 1
ATOM 593 N N . ALA A 1 78 ? 6.478 4.666 14.715 1.00 81.06 78 ALA A N 1
ATOM 594 C CA . ALA A 1 78 ? 6.642 3.424 13.958 1.00 81.06 78 ALA A CA 1
ATOM 595 C C . ALA A 1 78 ? 5.404 3.081 13.102 1.00 81.06 78 ALA A C 1
ATOM 597 O O . ALA A 1 78 ? 5.529 2.555 11.995 1.00 81.06 78 ALA A O 1
ATOM 598 N N . ALA A 1 79 ? 4.196 3.395 13.584 1.00 82.00 79 ALA A N 1
ATOM 599 C CA . ALA A 1 79 ? 2.975 3.198 12.808 1.00 82.00 79 ALA A CA 1
ATOM 600 C C . ALA A 1 79 ? 2.883 4.166 11.617 1.00 82.00 79 ALA A C 1
ATOM 602 O O . ALA A 1 79 ? 2.451 3.756 10.540 1.00 82.00 79 ALA A O 1
ATOM 603 N N . VAL A 1 80 ? 3.311 5.423 11.780 1.00 81.88 80 VAL A N 1
ATOM 604 C CA . VAL A 1 80 ? 3.350 6.414 10.692 1.00 81.88 80 VAL A CA 1
ATOM 605 C C . VAL A 1 80 ? 4.337 5.994 9.605 1.00 81.88 80 VAL A C 1
ATOM 607 O O . VAL A 1 80 ? 3.968 5.988 8.429 1.00 81.88 80 VAL A O 1
ATOM 610 N N . GLU A 1 81 ? 5.552 5.585 9.978 1.00 85.56 81 GLU A N 1
ATOM 611 C CA . GLU A 1 81 ? 6.551 5.087 9.021 1.00 85.56 81 GLU A CA 1
ATOM 612 C C . GLU A 1 81 ? 6.032 3.875 8.242 1.00 85.56 81 GLU A C 1
ATOM 614 O O . GLU A 1 81 ? 6.154 3.811 7.015 1.00 85.56 81 GLU A O 1
ATOM 619 N N . LEU A 1 82 ? 5.374 2.938 8.932 1.00 88.81 82 LEU A N 1
ATOM 620 C CA . LEU A 1 82 ? 4.793 1.771 8.281 1.00 88.81 82 LEU A CA 1
ATOM 621 C C . LEU A 1 82 ? 3.675 2.163 7.303 1.00 88.81 82 LEU A C 1
ATOM 623 O O . LEU A 1 82 ? 3.621 1.623 6.200 1.00 88.81 82 LEU A O 1
ATOM 627 N N . VAL A 1 83 ? 2.810 3.125 7.648 1.00 84.69 83 VAL A N 1
ATOM 628 C CA . VAL A 1 83 ? 1.788 3.646 6.718 1.00 84.69 83 VAL A CA 1
ATOM 629 C C . VAL A 1 83 ? 2.427 4.275 5.480 1.00 84.69 83 VAL A C 1
ATOM 631 O O . VAL A 1 83 ? 1.977 4.001 4.368 1.00 84.69 83 VAL A O 1
ATOM 634 N N . GLN A 1 84 ? 3.490 5.067 5.637 1.00 86.25 84 GLN A N 1
ATOM 635 C CA . GLN A 1 84 ? 4.200 5.684 4.509 1.00 86.25 84 GLN A CA 1
ATOM 636 C C . GLN A 1 84 ? 4.839 4.641 3.583 1.00 86.25 84 GLN A C 1
ATOM 638 O O . GLN A 1 84 ? 4.757 4.764 2.354 1.00 86.25 84 GLN A O 1
ATOM 643 N N . ALA A 1 85 ? 5.427 3.588 4.159 1.00 88.19 85 ALA A N 1
ATOM 644 C CA . ALA A 1 85 ? 5.966 2.468 3.399 1.00 88.19 85 ALA A CA 1
ATOM 645 C C . ALA A 1 85 ? 4.859 1.740 2.621 1.00 88.19 85 ALA A C 1
ATOM 647 O O . ALA A 1 85 ? 4.997 1.530 1.416 1.00 88.19 85 ALA A O 1
ATOM 648 N N . MET A 1 86 ? 3.728 1.440 3.271 1.00 89.88 86 MET A N 1
ATOM 649 C CA . MET A 1 86 ? 2.577 0.805 2.620 1.00 89.88 86 MET A CA 1
ATOM 650 C C . MET A 1 86 ? 2.001 1.661 1.486 1.00 89.88 86 MET A C 1
ATOM 652 O O . MET A 1 86 ? 1.692 1.129 0.421 1.00 89.88 86 MET A O 1
ATOM 656 N N . TYR A 1 87 ? 1.891 2.977 1.687 1.00 84.19 87 TYR A N 1
ATOM 657 C CA . TYR A 1 87 ? 1.415 3.916 0.668 1.00 84.19 87 TYR A CA 1
ATOM 658 C C . TYR A 1 87 ? 2.313 3.920 -0.574 1.00 84.19 87 TYR A C 1
ATOM 660 O O . TYR A 1 87 ? 1.832 3.970 -1.704 1.00 84.19 87 TYR A O 1
ATOM 668 N N . SER A 1 88 ? 3.623 3.813 -0.361 1.00 86.19 88 SER A N 1
ATOM 669 C CA . SER A 1 88 ? 4.628 3.788 -1.428 1.00 86.19 88 SER A CA 1
ATOM 670 C C . SER A 1 88 ? 4.868 2.384 -1.995 1.00 86.19 88 SER A C 1
ATOM 672 O O . SER A 1 88 ? 5.768 2.206 -2.813 1.00 86.19 88 SER A O 1
ATOM 674 N N . ASN A 1 89 ? 4.101 1.379 -1.548 1.00 84.94 89 ASN A N 1
ATOM 675 C CA . ASN A 1 89 ? 4.306 -0.037 -1.864 1.00 84.94 89 ASN A CA 1
ATOM 676 C C . ASN A 1 89 ? 5.760 -0.506 -1.615 1.00 84.94 89 ASN A C 1
ATOM 678 O O . ASN A 1 89 ? 6.299 -1.345 -2.336 1.00 84.94 89 ASN A O 1
ATOM 682 N N . ALA A 1 90 ? 6.400 0.064 -0.593 1.00 84.62 90 ALA A N 1
ATOM 683 C CA . ALA A 1 90 ? 7.756 -0.239 -0.156 1.00 84.62 90 ALA A CA 1
ATOM 684 C C . ALA A 1 90 ? 7.730 -1.166 1.064 1.00 84.62 90 ALA A C 1
ATOM 686 O O . ALA A 1 90 ? 6.717 -1.259 1.756 1.00 84.62 90 ALA A O 1
ATOM 687 N N . VAL A 1 91 ? 8.848 -1.839 1.342 1.00 84.19 91 VAL A N 1
ATOM 688 C CA . VAL A 1 91 ? 9.029 -2.677 2.535 1.00 84.19 91 VAL A CA 1
ATOM 689 C C . VAL A 1 91 ? 9.885 -1.914 3.541 1.00 84.19 91 VAL A C 1
ATOM 691 O O . VAL A 1 91 ? 11.027 -1.580 3.234 1.00 84.19 91 VAL A O 1
ATOM 694 N N . ALA A 1 92 ? 9.315 -1.602 4.708 1.00 79.88 92 ALA A N 1
ATOM 695 C CA . ALA A 1 92 ? 10.033 -0.959 5.807 1.00 79.88 92 ALA A CA 1
ATOM 696 C C . ALA A 1 92 ? 11.031 -1.929 6.465 1.00 79.88 92 ALA A C 1
ATOM 698 O O . ALA A 1 92 ? 10.829 -3.146 6.448 1.00 79.88 92 ALA A O 1
ATOM 699 N N . ASP A 1 93 ? 12.089 -1.392 7.072 1.00 76.69 93 ASP A N 1
ATOM 700 C CA . ASP A 1 93 ? 13.114 -2.195 7.742 1.00 76.69 93 ASP A CA 1
ATOM 701 C C . ASP A 1 93 ? 12.503 -3.044 8.870 1.00 76.69 93 ASP A C 1
ATOM 703 O O . ASP A 1 93 ? 11.712 -2.562 9.680 1.00 76.69 93 ASP A O 1
ATOM 707 N N . GLY A 1 94 ? 12.855 -4.332 8.913 1.00 79.56 94 GLY A N 1
ATOM 708 C CA . GLY A 1 94 ? 12.303 -5.279 9.888 1.00 79.56 94 GLY A CA 1
ATOM 709 C C . GLY A 1 94 ? 10.890 -5.785 9.573 1.00 79.56 94 GLY A C 1
ATOM 710 O O . GLY A 1 94 ? 10.324 -6.510 10.391 1.00 79.56 94 GLY A O 1
ATOM 711 N N . TYR A 1 95 ? 10.333 -5.447 8.403 1.00 85.81 95 TYR A N 1
ATOM 712 C CA . TYR A 1 95 ? 9.043 -5.958 7.948 1.00 85.81 95 TYR A CA 1
ATOM 713 C C . TYR A 1 95 ? 9.182 -6.926 6.775 1.00 85.81 95 TYR A C 1
ATOM 715 O O . TYR A 1 95 ? 9.979 -6.736 5.861 1.00 85.81 95 TYR A O 1
ATOM 723 N N . GLU A 1 96 ? 8.318 -7.934 6.756 1.00 86.94 96 GLU A N 1
ATOM 724 C CA . GLU A 1 96 ? 8.086 -8.778 5.587 1.00 86.94 96 GLU A CA 1
ATOM 725 C C . GLU A 1 96 ? 6.761 -8.404 4.923 1.00 86.94 96 GLU A C 1
ATOM 727 O O . GLU A 1 96 ? 5.723 -8.345 5.587 1.00 86.94 96 GLU A O 1
ATOM 732 N N . MET A 1 97 ? 6.769 -8.206 3.601 1.00 88.25 97 MET A N 1
ATOM 733 C CA . MET A 1 97 ? 5.552 -7.969 2.825 1.00 88.25 97 MET A CA 1
ATOM 734 C C . MET A 1 97 ? 5.035 -9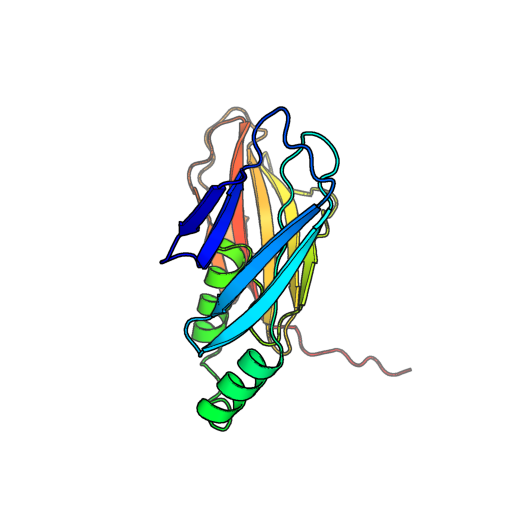.269 2.208 1.00 88.25 97 MET A C 1
ATOM 736 O O . MET A 1 97 ? 5.737 -9.969 1.479 1.00 88.25 97 MET A O 1
ATOM 740 N N . ARG A 1 98 ? 3.755 -9.563 2.441 1.00 89.00 98 ARG A N 1
ATOM 741 C CA . ARG A 1 98 ? 3.029 -10.667 1.811 1.00 89.00 98 ARG A CA 1
ATOM 742 C C . ARG A 1 98 ? 1.859 -10.125 1.011 1.00 89.00 98 ARG A C 1
ATOM 744 O O . ARG A 1 98 ? 0.847 -9.705 1.569 1.00 89.00 98 ARG A O 1
ATOM 751 N N . GLN A 1 99 ? 1.967 -10.208 -0.307 1.00 82.00 99 GLN A N 1
ATOM 752 C CA . GLN A 1 99 ? 0.842 -9.952 -1.197 1.00 82.00 99 GLN A CA 1
ATOM 753 C C . GLN A 1 99 ? -0.075 -11.173 -1.186 1.00 82.00 99 GLN A C 1
ATOM 755 O O . GLN A 1 99 ? 0.211 -12.212 -1.780 1.00 82.00 99 GLN A O 1
ATOM 760 N N . ARG A 1 100 ? -1.168 -11.070 -0.431 1.00 77.00 100 ARG A N 1
ATOM 761 C CA . ARG A 1 100 ? -2.222 -12.079 -0.411 1.00 77.00 100 ARG A CA 1
ATOM 762 C C . ARG A 1 100 ? -3.565 -11.390 -0.511 1.00 77.00 100 ARG A C 1
ATOM 764 O O . ARG A 1 100 ? -3.997 -10.727 0.426 1.00 77.00 100 ARG A O 1
ATOM 771 N N . ALA A 1 101 ? -4.230 -11.619 -1.636 1.00 74.56 101 ALA A N 1
ATOM 772 C CA . ALA A 1 101 ? -5.622 -11.265 -1.805 1.00 74.56 101 ALA A CA 1
ATOM 773 C C . ALA A 1 101 ? -6.478 -12.238 -0.984 1.00 74.56 101 ALA A C 1
ATOM 775 O O . ALA A 1 101 ? -6.676 -13.390 -1.376 1.00 74.56 101 ALA A O 1
ATOM 776 N N . LEU A 1 102 ? -6.958 -11.798 0.179 1.00 80.00 102 LEU A N 1
ATOM 777 C CA . LEU A 1 102 ? -7.941 -12.574 0.934 1.00 80.00 102 LEU A CA 1
ATOM 778 C C . LEU A 1 102 ? -9.307 -12.517 0.246 1.00 80.00 102 LEU A C 1
ATOM 780 O O . LEU A 1 102 ? -9.558 -11.681 -0.630 1.00 80.00 102 LEU A O 1
ATOM 784 N N . ARG A 1 103 ? -10.201 -13.431 0.641 1.00 87.50 103 ARG A N 1
ATOM 785 C CA . ARG A 1 103 ? -11.595 -13.381 0.196 1.00 87.50 103 ARG A CA 1
ATOM 786 C C . ARG A 1 103 ? -12.199 -12.032 0.613 1.00 87.50 103 ARG A C 1
ATOM 788 O O . ARG A 1 103 ? -12.033 -11.654 1.773 1.00 87.50 103 ARG A O 1
ATOM 795 N N . PRO A 1 104 ? -12.869 -11.312 -0.304 1.00 89.00 104 PRO A N 1
ATOM 796 C CA . PRO A 1 104 ? -13.529 -10.063 0.038 1.00 89.00 104 PRO A CA 1
ATOM 797 C C . PRO A 1 104 ? -14.591 -10.270 1.118 1.00 89.00 104 PRO A C 1
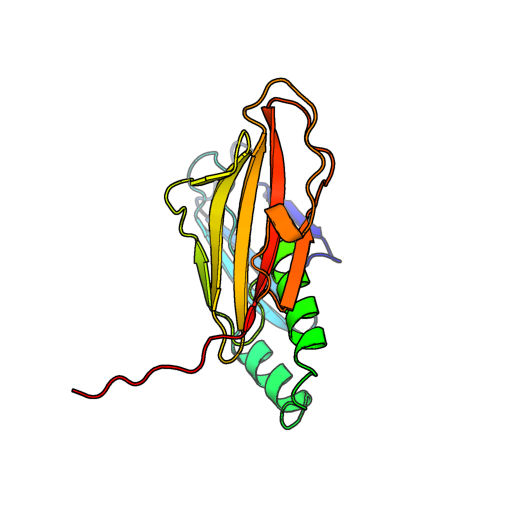ATOM 799 O O . PRO A 1 104 ? -15.301 -11.276 1.109 1.00 89.00 104 PRO A O 1
ATOM 802 N N . VAL A 1 105 ? -14.721 -9.287 1.999 1.00 88.69 105 VAL A N 1
ATOM 803 C CA . VAL A 1 105 ? -15.771 -9.196 3.014 1.00 88.69 105 VAL A CA 1
ATOM 804 C C . VAL A 1 105 ? -16.649 -7.996 2.680 1.00 88.69 105 VAL A C 1
ATOM 806 O O . VAL A 1 105 ? -16.163 -6.990 2.164 1.00 88.69 105 VAL A O 1
ATOM 809 N N . TYR A 1 106 ? -17.947 -8.109 2.945 1.00 88.19 106 TYR A N 1
ATOM 810 C CA . TYR A 1 106 ? -18.896 -7.019 2.749 1.00 88.19 106 TYR A CA 1
ATOM 811 C C . TYR A 1 106 ? -19.218 -6.346 4.081 1.00 88.19 106 TYR A C 1
ATOM 813 O O . TYR A 1 106 ? -19.538 -7.022 5.057 1.00 88.19 106 TYR A O 1
ATOM 821 N N . VAL A 1 107 ? -19.150 -5.016 4.098 1.00 84.25 107 VAL A N 1
ATOM 822 C CA . VAL A 1 107 ? -19.592 -4.165 5.207 1.00 84.25 107 VAL A CA 1
ATOM 823 C C . VAL A 1 107 ? -20.678 -3.251 4.651 1.00 84.25 107 VAL A C 1
ATOM 825 O O . VAL A 1 107 ? -20.392 -2.259 3.982 1.00 84.25 107 VAL A O 1
ATOM 828 N N . GLY A 1 108 ? -21.941 -3.641 4.831 1.00 88.44 108 GLY A N 1
ATOM 829 C CA . GLY A 1 108 ? -23.049 -3.023 4.099 1.00 88.44 108 GLY A CA 1
ATOM 830 C C . GLY A 1 108 ? -22.847 -3.146 2.583 1.00 88.44 108 GLY A C 1
ATOM 831 O O . GLY A 1 108 ? -22.687 -4.249 2.060 1.00 88.44 108 GLY A O 1
ATOM 832 N N . THR A 1 109 ? -22.821 -2.012 1.880 1.00 91.69 109 THR A N 1
ATOM 833 C CA . THR A 1 109 ? -22.591 -1.923 0.425 1.00 91.69 109 THR A CA 1
ATOM 834 C C . THR A 1 109 ? -21.112 -1.855 0.032 1.00 91.69 109 THR A C 1
ATOM 836 O O . THR A 1 109 ? -20.790 -1.849 -1.157 1.00 91.69 109 THR A O 1
ATOM 839 N N . LEU A 1 110 ? -20.192 -1.811 0.998 1.00 90.12 110 LEU A N 1
ATOM 840 C CA . LEU A 1 110 ? -18.760 -1.747 0.734 1.00 90.12 110 LEU A CA 1
ATOM 841 C C . LEU A 1 110 ? -18.181 -3.151 0.599 1.00 90.12 110 LEU A C 1
ATOM 843 O O . LEU A 1 110 ? -18.282 -3.974 1.509 1.00 90.12 110 LEU A O 1
ATOM 847 N N . LYS A 1 111 ? -17.516 -3.412 -0.524 1.00 92.69 111 LYS A N 1
ATOM 848 C CA . LYS A 1 111 ? -16.692 -4.601 -0.722 1.00 92.69 111 LYS A CA 1
ATOM 849 C C . LYS A 1 111 ? -15.268 -4.285 -0.280 1.00 92.69 111 LYS A C 1
ATOM 851 O O . LYS A 1 111 ? -14.579 -3.500 -0.926 1.00 92.69 111 LYS A O 1
ATOM 856 N N . VAL A 1 112 ? -14.819 -4.927 0.789 1.00 91.19 112 VAL A N 1
ATOM 857 C CA . VAL A 1 112 ? -13.494 -4.735 1.384 1.00 91.19 112 VAL A CA 1
ATOM 858 C C . VAL A 1 112 ? -12.640 -5.966 1.117 1.00 91.19 112 VAL A C 1
ATOM 860 O O . VAL A 1 112 ? -13.064 -7.096 1.350 1.00 91.19 112 VAL A O 1
ATOM 863 N N . GLN A 1 113 ? -11.421 -5.773 0.626 1.00 91.12 113 GLN A N 1
ATOM 864 C CA . GLN A 1 113 ? -10.500 -6.863 0.331 1.00 91.12 113 GLN A CA 1
ATOM 865 C C . GLN A 1 113 ? -9.087 -6.514 0.784 1.00 91.12 113 GLN A C 1
ATOM 867 O O . GLN A 1 113 ? -8.525 -5.522 0.339 1.00 91.12 113 GLN A O 1
ATOM 872 N N . MET A 1 114 ? -8.478 -7.355 1.619 1.00 89.81 114 MET A N 1
ATOM 873 C CA . MET A 1 114 ? -7.054 -7.219 1.926 1.00 89.81 114 MET A CA 1
ATOM 874 C C . MET A 1 114 ? -6.226 -7.670 0.724 1.00 89.81 114 MET A C 1
ATOM 876 O O . MET A 1 114 ? -6.462 -8.762 0.205 1.00 89.81 114 MET A O 1
ATOM 880 N N . ILE A 1 115 ? -5.285 -6.830 0.296 1.00 90.38 115 ILE A N 1
ATOM 881 C CA . ILE A 1 115 ? -4.426 -7.064 -0.875 1.00 90.38 115 ILE A CA 1
ATOM 882 C C . ILE A 1 115 ? -2.951 -7.252 -0.501 1.00 90.38 115 ILE A C 1
ATOM 884 O O . ILE A 1 115 ? -2.221 -7.935 -1.220 1.00 90.38 115 ILE A O 1
ATOM 888 N N . ALA A 1 116 ? -2.520 -6.719 0.645 1.00 91.38 116 ALA A N 1
ATOM 889 C CA . ALA A 1 116 ? -1.184 -6.936 1.188 1.00 91.38 116 ALA A CA 1
ATOM 890 C C . ALA A 1 116 ? -1.184 -6.902 2.720 1.00 91.38 116 ALA A C 1
ATOM 892 O O . ALA A 1 116 ? -2.038 -6.271 3.347 1.00 91.38 116 ALA A O 1
ATOM 893 N N . GLU A 1 117 ? -0.201 -7.575 3.309 1.00 92.94 117 GLU A N 1
ATOM 894 C CA . GLU A 1 117 ? 0.080 -7.569 4.741 1.00 92.94 117 GLU A CA 1
ATOM 895 C C . GLU A 1 117 ? 1.582 -7.377 4.970 1.00 92.94 117 GLU A C 1
ATOM 897 O O . GLU A 1 117 ? 2.395 -8.006 4.296 1.00 92.94 117 GLU A O 1
ATOM 902 N N . TYR A 1 118 ? 1.929 -6.525 5.928 1.00 92.88 118 TYR A N 1
ATOM 903 C CA . TYR A 1 118 ? 3.284 -6.223 6.369 1.00 92.88 118 TYR A CA 1
ATOM 904 C C . TYR A 1 118 ? 3.448 -6.717 7.797 1.00 92.88 118 TYR A C 1
ATOM 906 O O . TYR A 1 118 ? 2.682 -6.316 8.670 1.00 92.88 118 TYR A O 1
ATOM 914 N N . ARG A 1 119 ? 4.418 -7.590 8.050 1.00 91.00 119 ARG A N 1
ATOM 915 C CA . ARG A 1 119 ? 4.615 -8.204 9.370 1.00 91.00 119 ARG A CA 1
ATOM 916 C C . ARG A 1 119 ? 5.962 -7.803 9.940 1.00 91.00 119 ARG A C 1
ATOM 918 O O . ARG A 1 119 ? 6.975 -8.140 9.339 1.00 91.00 119 ARG A O 1
ATOM 925 N N . GLY A 1 120 ? 5.947 -7.110 11.074 1.00 86.12 120 GLY A N 1
ATOM 926 C CA . GLY A 1 120 ? 7.129 -6.807 11.879 1.00 86.12 120 GLY A CA 1
ATOM 927 C C . GLY A 1 120 ? 7.040 -7.457 13.260 1.00 86.12 120 GLY A C 1
ATOM 928 O O . GLY A 1 120 ? 6.083 -8.178 13.554 1.00 86.12 120 GLY A O 1
ATOM 929 N N . SER A 1 121 ? 8.030 -7.190 14.115 1.00 82.44 121 SER A N 1
ATOM 930 C CA . SER A 1 121 ? 8.100 -7.711 15.491 1.00 82.44 121 SER A CA 1
ATOM 931 C C . SER A 1 121 ? 6.926 -7.258 16.359 1.00 82.44 121 SER A C 1
ATOM 933 O O . SER A 1 121 ? 6.300 -8.073 17.034 1.00 82.44 121 SER A O 1
ATOM 935 N N . ASP A 1 122 ? 6.597 -5.968 16.296 1.00 81.56 122 ASP A N 1
ATOM 936 C CA . ASP A 1 122 ? 5.640 -5.331 17.208 1.00 81.56 122 ASP A CA 1
ATOM 937 C C . ASP A 1 122 ? 4.350 -4.894 16.516 1.00 81.56 122 ASP A C 1
ATOM 939 O O . ASP A 1 122 ? 3.304 -4.785 17.159 1.00 81.56 122 ASP A O 1
ATOM 943 N N . LEU A 1 123 ? 4.410 -4.645 15.205 1.00 88.38 123 LEU A N 1
ATOM 944 C CA . LEU A 1 123 ? 3.301 -4.125 14.416 1.00 88.38 123 LEU A CA 1
ATOM 945 C C . LEU A 1 123 ? 3.003 -5.018 13.211 1.00 88.38 123 LEU A C 1
ATOM 947 O O . LEU A 1 123 ? 3.895 -5.595 12.584 1.00 88.38 123 LEU A O 1
ATOM 951 N N . THR A 1 124 ? 1.728 -5.042 12.840 1.00 90.50 124 THR A N 1
ATOM 952 C CA . THR A 1 124 ? 1.252 -5.565 11.562 1.00 90.50 124 THR A CA 1
ATOM 953 C C . THR A 1 124 ? 0.573 -4.444 10.782 1.00 90.50 124 THR A C 1
ATOM 955 O O . THR A 1 124 ? -0.326 -3.772 11.292 1.00 90.50 124 THR A O 1
ATOM 958 N N . GLY A 1 125 ? 0.982 -4.272 9.528 1.00 92.19 125 GLY A N 1
ATOM 959 C CA . GLY A 1 125 ? 0.341 -3.410 8.542 1.00 92.19 125 GLY A CA 1
ATOM 960 C C . GLY A 1 125 ? -0.566 -4.214 7.609 1.00 92.19 125 GLY A C 1
ATOM 961 O O . GLY A 1 125 ? -0.228 -5.329 7.213 1.00 92.19 125 GLY A O 1
ATOM 962 N N . LYS A 1 126 ? -1.720 -3.672 7.228 1.00 92.31 126 LYS A N 1
ATOM 963 C CA . LYS A 1 126 ? -2.630 -4.266 6.240 1.00 92.31 126 LYS A CA 1
ATOM 964 C C . LYS A 1 126 ? -3.042 -3.220 5.222 1.00 92.31 126 LYS A C 1
ATOM 966 O O . LYS A 1 126 ? -3.406 -2.104 5.585 1.00 92.31 126 LYS A O 1
ATOM 971 N N . VAL A 1 127 ? -3.042 -3.620 3.955 1.00 93.31 127 VAL A N 1
ATOM 972 C CA . VAL A 1 127 ? -3.517 -2.797 2.841 1.00 93.31 127 VAL A CA 1
ATOM 973 C C . VAL A 1 127 ? -4.845 -3.357 2.358 1.00 93.31 127 VAL A C 1
ATOM 975 O O . VAL A 1 127 ? -4.940 -4.532 1.985 1.00 93.31 127 VAL A O 1
ATOM 978 N N . LEU A 1 128 ? -5.874 -2.516 2.379 1.00 90.19 128 LEU A N 1
ATOM 979 C CA . LEU A 1 128 ? -7.244 -2.858 2.025 1.00 90.19 128 LEU A CA 1
ATOM 980 C C . LEU A 1 128 ? -7.654 -2.114 0.754 1.00 90.19 128 LEU A C 1
ATOM 982 O O . LEU A 1 128 ? -7.525 -0.899 0.668 1.00 90.19 128 LEU A O 1
ATOM 986 N N . ARG A 1 129 ? -8.212 -2.841 -0.209 1.00 92.25 129 ARG A N 1
ATOM 987 C CA . ARG A 1 129 ? -8.961 -2.295 -1.340 1.00 92.25 129 ARG A CA 1
ATOM 988 C C . ARG A 1 129 ? -10.434 -2.240 -0.957 1.00 92.25 129 ARG A C 1
ATOM 990 O O . ARG A 1 129 ? -11.021 -3.275 -0.639 1.00 92.25 129 ARG A O 1
ATOM 997 N N . ILE A 1 130 ? -11.029 -1.058 -1.016 1.00 90.94 130 ILE A N 1
ATOM 998 C CA . ILE A 1 130 ? -12.431 -0.821 -0.663 1.00 90.94 130 ILE A CA 1
ATOM 999 C C . ILE A 1 130 ? -13.156 -0.344 -1.908 1.00 90.94 130 ILE A C 1
ATOM 1001 O O . ILE A 1 130 ? -12.705 0.585 -2.568 1.00 90.94 130 ILE A O 1
ATOM 1005 N N . GLU A 1 131 ? -14.270 -0.980 -2.239 1.00 94.31 131 GLU A N 1
ATOM 1006 C CA . GLU A 1 131 ? -15.089 -0.645 -3.397 1.00 94.31 131 GLU A CA 1
ATOM 1007 C C . GLU A 1 131 ? -16.534 -0.413 -2.968 1.00 94.31 131 GLU A C 1
ATOM 1009 O O . GLU A 1 131 ? -17.129 -1.266 -2.307 1.00 94.31 131 GLU A O 1
ATOM 1014 N N . ASN A 1 132 ? -17.116 0.714 -3.374 1.00 94.44 132 ASN A N 1
ATOM 1015 C CA . ASN A 1 132 ? -18.534 0.963 -3.158 1.00 94.44 132 ASN A CA 1
ATOM 1016 C C . ASN A 1 132 ? -19.356 0.194 -4.201 1.00 94.44 132 ASN A C 1
ATOM 1018 O O . ASN A 1 132 ? -19.339 0.526 -5.385 1.00 94.44 132 ASN A O 1
ATOM 1022 N N . LYS A 1 133 ? -20.072 -0.846 -3.762 1.00 96.38 133 LYS A N 1
ATOM 1023 C CA . LYS A 1 133 ? -20.991 -1.633 -4.599 1.00 96.38 133 LYS A CA 1
ATOM 1024 C C . LYS A 1 133 ? -22.448 -1.175 -4.499 1.00 96.38 133 LYS A C 1
ATOM 1026 O O . LYS A 1 133 ? -23.305 -1.800 -5.115 1.00 96.38 133 LYS A O 1
ATOM 1031 N N . GLY A 1 134 ? -22.725 -0.129 -3.726 1.00 93.75 134 GLY A N 1
ATOM 1032 C CA . GLY A 1 134 ? -24.034 0.505 -3.652 1.00 93.75 134 GLY A CA 1
ATOM 1033 C C . GLY A 1 134 ? -24.264 1.501 -4.785 1.00 93.75 134 GLY A C 1
ATOM 1034 O O . GLY A 1 134 ? -23.418 1.706 -5.654 1.00 93.75 134 GLY A O 1
ATOM 1035 N N . ASP A 1 135 ? -25.426 2.134 -4.734 1.00 95.50 135 ASP A N 1
ATOM 1036 C CA . ASP A 1 135 ? -25.919 3.147 -5.666 1.00 95.50 135 ASP A CA 1
ATOM 1037 C C . ASP A 1 135 ? -25.848 4.578 -5.098 1.00 95.50 135 ASP A C 1
ATOM 1039 O O . ASP A 1 135 ? -26.097 5.540 -5.821 1.00 95.50 135 ASP A O 1
ATOM 1043 N N . GLN A 1 136 ? -25.448 4.732 -3.831 1.00 94.31 136 GLN A N 1
ATOM 1044 C CA . GLN A 1 136 ? -25.280 6.019 -3.149 1.00 94.31 136 GLN A CA 1
ATOM 1045 C C . GLN A 1 136 ? -23.810 6.337 -2.851 1.00 94.31 136 GLN A C 1
ATOM 1047 O O . GLN A 1 136 ? -22.975 5.437 -2.742 1.00 94.31 136 GLN A O 1
ATOM 1052 N N . LEU A 1 137 ? -23.497 7.626 -2.679 1.00 91.94 137 LEU A N 1
ATOM 1053 C CA . LEU A 1 137 ? -22.217 8.077 -2.124 1.00 91.94 137 LEU A CA 1
ATOM 1054 C C . LEU A 1 137 ? -22.051 7.537 -0.696 1.00 91.94 137 LEU A C 1
ATOM 1056 O O . LEU A 1 137 ? -22.951 7.682 0.128 1.00 91.94 137 LEU A O 1
ATOM 1060 N N . VAL A 1 138 ? -20.881 6.971 -0.398 1.00 90.38 138 VAL A N 1
ATOM 1061 C CA . VAL A 1 138 ? -20.512 6.547 0.956 1.00 90.38 138 VAL A CA 1
ATOM 1062 C C . VAL A 1 138 ? -19.325 7.372 1.432 1.00 90.38 138 VAL A C 1
ATOM 1064 O O . VAL A 1 138 ? -18.291 7.411 0.768 1.00 90.38 138 VAL A O 1
ATOM 1067 N N . 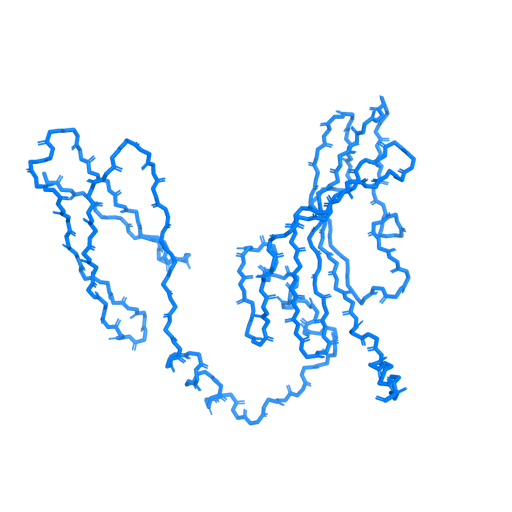GLU A 1 139 ? -19.464 8.016 2.587 1.00 87.62 139 GLU A N 1
ATOM 1068 C CA . GLU A 1 139 ? -18.352 8.666 3.280 1.00 87.62 139 GLU A CA 1
ATOM 1069 C C . GLU A 1 139 ? -17.715 7.666 4.253 1.00 87.62 139 GLU A C 1
ATOM 1071 O O . GLU A 1 139 ? -18.348 7.199 5.201 1.00 87.62 139 GLU A O 1
ATOM 1076 N N . LEU A 1 140 ? -16.473 7.278 3.971 1.00 78.75 140 LEU A N 1
ATOM 1077 C CA . LEU A 1 140 ? -15.705 6.324 4.757 1.00 78.75 140 LEU A CA 1
ATOM 1078 C C . LEU A 1 140 ? -15.212 6.989 6.036 1.00 78.75 140 LEU A C 1
ATOM 1080 O O . LEU A 1 140 ? -14.428 7.938 5.997 1.00 78.75 140 LEU A O 1
ATOM 1084 N N . THR A 1 141 ? -15.624 6.439 7.172 1.00 74.19 141 THR A N 1
ATOM 1085 C CA . THR A 1 141 ? -15.070 6.802 8.476 1.00 74.19 141 THR A CA 1
ATOM 1086 C C . THR A 1 141 ? -14.020 5.784 8.902 1.00 74.19 141 THR A C 1
ATOM 1088 O O . THR A 1 141 ? -14.055 4.622 8.491 1.00 74.19 141 THR A O 1
ATOM 1091 N N . GLU A 1 142 ? -13.093 6.193 9.765 1.00 68.81 142 GLU A N 1
ATOM 1092 C CA . GLU A 1 142 ? -12.063 5.290 10.291 1.00 68.81 142 GLU A CA 1
ATOM 1093 C C . GLU A 1 142 ? -12.682 4.040 10.936 1.00 68.81 142 GLU A C 1
ATOM 1095 O O . GLU A 1 142 ? -12.245 2.929 10.657 1.00 68.81 142 GLU A O 1
ATOM 1100 N N . ALA A 1 143 ? -13.774 4.197 11.692 1.00 68.81 143 ALA A N 1
ATOM 1101 C CA . ALA A 1 143 ? -14.479 3.096 12.352 1.00 68.81 143 ALA A CA 1
ATOM 1102 C C . ALA A 1 143 ? -15.102 2.066 11.387 1.00 68.81 143 ALA A C 1
ATOM 1104 O O . ALA A 1 143 ? -15.347 0.928 11.782 1.00 68.81 143 ALA A O 1
ATOM 1105 N N . MET A 1 144 ? -15.369 2.437 10.128 1.00 68.50 144 MET A N 1
ATOM 1106 C CA . MET A 1 144 ? -15.864 1.497 9.109 1.00 68.50 144 MET A CA 1
ATOM 1107 C C . MET A 1 144 ? -14.749 0.631 8.522 1.00 68.50 144 MET A C 1
ATOM 1109 O O . MET A 1 144 ? -15.006 -0.461 8.016 1.00 68.50 144 MET A O 1
ATOM 1113 N N . VAL A 1 145 ? -13.520 1.140 8.544 1.00 69.12 145 VAL A N 1
ATOM 1114 C CA . VAL A 1 145 ? -12.369 0.552 7.851 1.00 69.12 145 VAL A CA 1
ATOM 1115 C C . VAL A 1 145 ? -11.422 -0.148 8.826 1.00 69.12 145 VAL A C 1
ATOM 1117 O O . VAL A 1 145 ? -10.694 -1.068 8.449 1.00 69.12 145 VAL A O 1
ATOM 1120 N N . ALA A 1 146 ? -11.459 0.266 10.089 1.00 70.19 146 ALA A N 1
ATOM 1121 C CA . ALA A 1 146 ? -10.554 -0.155 11.133 1.00 70.19 146 ALA A CA 1
ATOM 1122 C C . ALA A 1 146 ? -11.294 -0.707 12.355 1.00 70.19 146 ALA A C 1
ATOM 1124 O O . ALA A 1 146 ? -12.248 -0.091 12.831 1.00 70.19 146 ALA A O 1
ATOM 1125 N N . PRO A 1 147 ? -10.825 -1.823 12.940 1.00 66.50 147 PRO A N 1
ATOM 1126 C CA . PRO A 1 147 ? -11.223 -2.189 14.289 1.00 66.50 147 PRO A CA 1
ATOM 1127 C C . PRO A 1 147 ? -10.710 -1.144 15.292 1.00 66.50 147 PRO A C 1
ATOM 1129 O O . PRO A 1 147 ? -9.659 -0.541 15.084 1.00 66.50 147 PRO A O 1
ATOM 1132 N N . ALA A 1 148 ? -11.394 -0.996 16.430 1.00 65.12 148 ALA A N 1
ATOM 1133 C CA . ALA A 1 148 ? -11.007 -0.058 17.494 1.00 65.12 148 ALA A CA 1
ATOM 1134 C C . ALA A 1 148 ? -9.590 -0.295 18.063 1.00 65.12 148 ALA A C 1
ATOM 1136 O O . ALA A 1 148 ? -9.021 0.581 18.704 1.00 65.12 148 ALA A O 1
ATOM 1137 N N . SER A 1 149 ? -9.015 -1.478 17.828 1.00 64.25 149 SER A N 1
ATOM 1138 C CA . SER A 1 149 ? -7.649 -1.845 18.211 1.00 64.25 149 SER A CA 1
ATOM 1139 C C . SER A 1 149 ? -6.575 -1.401 17.208 1.00 64.25 149 SER A C 1
ATOM 1141 O O . SER A 1 149 ? -5.401 -1.727 17.393 1.00 64.25 149 SER A O 1
ATOM 1143 N N . ALA A 1 150 ? -6.949 -0.734 16.113 1.00 70.00 150 ALA A N 1
ATOM 1144 C CA . ALA A 1 150 ? -5.988 -0.190 15.167 1.00 70.00 150 ALA A CA 1
ATOM 1145 C C . ALA A 1 150 ? -5.239 0.993 15.796 1.00 70.00 150 ALA A C 1
ATOM 1147 O O . ALA A 1 150 ? -5.837 1.888 16.386 1.00 70.00 150 ALA A O 1
ATOM 1148 N N . LEU A 1 151 ? -3.916 0.995 15.651 1.00 73.38 151 LEU A N 1
ATOM 1149 C CA . LEU A 1 151 ? -3.061 2.090 16.103 1.00 73.38 151 LEU A CA 1
ATOM 1150 C C . LEU A 1 151 ? -3.064 3.270 15.135 1.00 73.38 151 LEU A C 1
ATOM 1152 O O . LEU A 1 151 ? -2.921 4.411 15.569 1.00 73.38 151 LEU A O 1
ATOM 1156 N N . ALA A 1 152 ? -3.189 2.989 13.838 1.00 73.75 152 ALA A N 1
ATOM 1157 C CA . ALA A 1 152 ? -3.270 4.001 12.798 1.00 73.75 152 ALA A CA 1
ATOM 1158 C C . ALA A 1 152 ? -4.140 3.513 11.637 1.00 73.75 152 ALA A C 1
ATOM 1160 O O . ALA A 1 152 ? -4.139 2.325 11.293 1.00 73.75 152 ALA A O 1
ATOM 1161 N N . VAL A 1 153 ? -4.851 4.460 11.029 1.00 79.19 153 VAL A N 1
ATOM 1162 C CA . VAL A 1 153 ? -5.721 4.256 9.872 1.00 79.19 153 VAL A CA 1
ATOM 1163 C C . VAL A 1 153 ? -5.484 5.409 8.910 1.00 79.19 153 VAL A C 1
ATOM 1165 O O . VAL A 1 153 ? -5.426 6.563 9.323 1.00 79.19 153 VAL A O 1
ATOM 1168 N N . SER A 1 154 ? -5.344 5.112 7.627 1.00 78.56 154 SER A N 1
ATOM 1169 C CA . SER A 1 154 ? -5.305 6.127 6.578 1.00 78.56 154 SER A CA 1
ATOM 1170 C C . SER A 1 154 ? -6.106 5.645 5.380 1.00 78.56 154 SER A C 1
ATOM 1172 O O . SER A 1 154 ? -6.032 4.471 5.022 1.00 78.56 154 SER A O 1
ATOM 1174 N N . VAL A 1 155 ? -6.882 6.533 4.765 1.00 80.38 155 VAL A N 1
ATOM 1175 C CA . VAL A 1 155 ? -7.702 6.237 3.585 1.00 80.38 155 VAL A CA 1
ATOM 1176 C C . VAL A 1 155 ? -7.364 7.264 2.512 1.00 80.38 155 VAL A C 1
ATOM 1178 O O . VAL A 1 155 ? -7.360 8.459 2.793 1.00 80.38 155 VAL A O 1
ATOM 1181 N N . SER A 1 156 ? -7.066 6.813 1.292 1.00 79.00 156 SER A N 1
ATOM 1182 C CA . SER A 1 156 ? -6.639 7.710 0.207 1.00 79.00 156 SER A CA 1
ATOM 1183 C C . SER A 1 156 ? -7.747 8.644 -0.289 1.00 79.00 156 SER A C 1
ATOM 1185 O O . SER A 1 156 ? -7.474 9.785 -0.635 1.00 79.00 156 SER A O 1
ATOM 1187 N N . GLU A 1 157 ? -8.985 8.159 -0.319 1.00 81.44 157 GLU A N 1
ATOM 1188 C CA . GLU A 1 157 ? -10.184 8.917 -0.693 1.00 81.44 157 GLU A CA 1
ATOM 1189 C C . GLU A 1 157 ? -11.316 8.499 0.240 1.00 81.44 157 GLU A C 1
ATOM 1191 O O . GLU A 1 157 ? -11.641 7.308 0.304 1.00 81.44 157 GLU A O 1
ATOM 1196 N N . ASN A 1 158 ? -11.885 9.457 0.973 1.00 81.94 158 ASN A N 1
ATOM 1197 C CA . ASN A 1 158 ? -12.919 9.190 1.967 1.00 81.94 158 ASN A CA 1
ATOM 1198 C C . ASN A 1 158 ? -14.336 9.303 1.392 1.00 81.94 158 ASN A C 1
ATOM 1200 O O . ASN A 1 158 ? -15.255 8.742 1.976 1.00 81.94 158 ASN A O 1
ATOM 1204 N N . LYS A 1 159 ? -14.536 9.951 0.238 1.00 86.12 159 LYS A N 1
ATOM 1205 C CA . LYS A 1 159 ? -15.845 10.060 -0.418 1.00 86.12 159 LYS A CA 1
ATOM 1206 C C . LYS A 1 159 ? -15.922 9.116 -1.606 1.00 86.12 159 LYS A C 1
ATOM 1208 O O . LYS A 1 159 ? -15.435 9.393 -2.701 1.00 86.12 159 LYS A O 1
ATOM 1213 N N . LEU A 1 160 ? -16.572 7.977 -1.395 1.00 89.31 160 LEU A N 1
ATOM 1214 C CA . LEU A 1 160 ? -16.606 6.887 -2.357 1.00 89.31 160 LEU A CA 1
ATOM 1215 C C . LEU A 1 160 ? -17.940 6.852 -3.108 1.00 89.31 160 LEU A C 1
ATOM 1217 O O . LEU A 1 160 ? -18.944 6.334 -2.617 1.00 89.31 160 LEU A O 1
ATOM 1221 N N . PHE A 1 161 ? -17.957 7.408 -4.321 1.00 92.38 161 PHE A N 1
ATOM 1222 C CA . PHE A 1 161 ? -19.109 7.323 -5.227 1.00 92.38 161 PHE A CA 1
ATOM 1223 C C . PHE A 1 161 ? -19.407 5.868 -5.646 1.00 92.38 161 PHE A C 1
ATOM 1225 O O . PHE A 1 161 ? -18.515 5.016 -5.567 1.00 92.38 161 PHE A O 1
ATOM 1232 N N . PRO A 1 162 ? -20.624 5.572 -6.139 1.00 93.50 162 PRO A N 1
ATOM 1233 C CA . PRO A 1 162 ? -20.982 4.254 -6.666 1.00 93.50 162 PRO A CA 1
ATOM 1234 C C . PRO A 1 162 ? -19.951 3.707 -7.660 1.00 93.50 162 PRO A C 1
ATOM 1236 O O . PRO A 1 162 ? -19.527 4.399 -8.588 1.00 93.50 162 PRO A O 1
ATOM 1239 N N . GLY A 1 163 ? -19.507 2.469 -7.446 1.00 90.38 163 GLY A N 1
ATOM 1240 C CA . GLY A 1 163 ? -18.506 1.790 -8.274 1.00 90.38 163 GLY A CA 1
ATOM 1241 C C . GLY A 1 163 ? -17.065 2.286 -8.110 1.00 90.38 163 GLY A C 1
ATOM 1242 O O . GLY A 1 163 ? -16.164 1.730 -8.742 1.00 90.38 163 GLY A O 1
ATOM 1243 N N . LYS A 1 164 ? -16.805 3.312 -7.286 1.00 93.19 164 LYS A N 1
ATOM 1244 C CA . LYS A 1 164 ? -15.440 3.788 -7.023 1.00 93.19 164 LYS A CA 1
ATOM 1245 C C . LYS A 1 164 ? -14.715 2.902 -6.024 1.00 93.19 164 LYS A C 1
ATOM 1247 O O . LYS A 1 164 ? -15.313 2.219 -5.192 1.00 93.19 164 LYS A O 1
ATOM 1252 N N . VAL A 1 165 ? -13.392 2.934 -6.145 1.00 91.56 165 VAL A N 1
ATOM 1253 C CA . VAL A 1 165 ? -12.452 2.124 -5.379 1.00 91.56 165 VAL A CA 1
ATOM 1254 C C . VAL A 1 165 ? -11.452 3.056 -4.714 1.00 91.56 165 VAL A C 1
ATOM 1256 O O . VAL A 1 165 ? -10.984 3.999 -5.345 1.00 91.56 165 VAL A O 1
ATOM 1259 N N . THR A 1 166 ? -11.111 2.767 -3.467 1.00 89.12 166 THR A N 1
ATOM 1260 C CA . THR A 1 166 ? -10.058 3.447 -2.714 1.00 89.12 166 THR A CA 1
ATOM 1261 C C . THR A 1 166 ? -9.187 2.423 -1.997 1.00 89.12 166 THR A C 1
ATOM 1263 O O . THR A 1 166 ? -9.536 1.238 -1.901 1.00 89.12 166 THR A O 1
ATOM 1266 N N . THR A 1 167 ? -8.053 2.89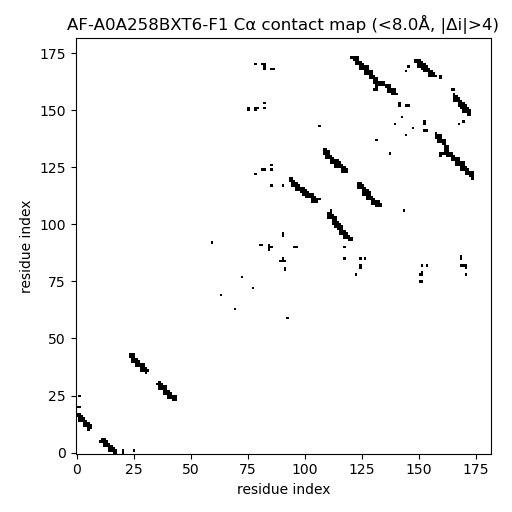1 -1.493 1.00 90.25 167 THR A N 1
ATOM 1267 C CA . THR A 1 167 ? -7.135 2.099 -0.683 1.00 90.25 167 THR A CA 1
ATOM 1268 C C . THR A 1 167 ? -7.132 2.638 0.737 1.00 90.25 167 THR A C 1
ATOM 1270 O O . THR A 1 167 ? -7.127 3.851 0.956 1.00 90.25 167 THR A O 1
ATOM 1273 N N . ALA A 1 168 ? -7.120 1.722 1.698 1.00 87.25 168 ALA A N 1
ATOM 1274 C CA . ALA A 1 168 ? -6.915 2.037 3.095 1.00 87.25 168 ALA A CA 1
ATOM 1275 C C . ALA A 1 168 ? -5.735 1.259 3.674 1.00 87.25 168 ALA A C 1
ATOM 1277 O O . ALA A 1 168 ? -5.470 0.113 3.304 1.00 87.25 168 ALA A O 1
ATOM 1278 N N . TYR A 1 169 ? -5.056 1.898 4.612 1.00 89.44 169 TYR A N 1
ATOM 1279 C CA . TYR A 1 169 ? -3.860 1.423 5.279 1.00 89.44 169 TYR A CA 1
ATOM 1280 C C . TYR A 1 169 ? -4.153 1.324 6.762 1.00 89.44 169 TYR A C 1
ATOM 1282 O O . TYR A 1 169 ? -4.589 2.294 7.383 1.00 89.44 169 TYR A O 1
ATOM 1290 N N . LEU A 1 170 ? -3.922 0.144 7.318 1.00 89.81 170 LEU A N 1
ATOM 1291 C CA . LEU A 1 170 ? -4.217 -0.153 8.705 1.00 89.81 170 LEU A CA 1
ATOM 1292 C C . LEU A 1 170 ? -2.954 -0.628 9.404 1.00 89.81 170 LEU A C 1
ATOM 1294 O O . LEU A 1 170 ? -2.309 -1.552 8.919 1.00 89.81 170 LEU A O 1
ATOM 1298 N N . VAL A 1 171 ? -2.635 -0.053 10.559 1.00 89.81 171 VAL A N 1
ATOM 1299 C CA . VAL A 1 171 ? -1.566 -0.551 11.430 1.00 89.81 171 VAL A CA 1
ATOM 1300 C C . VAL A 1 171 ? -2.163 -0.967 12.757 1.00 89.81 171 VAL A C 1
ATOM 1302 O O . VAL A 1 171 ? -2.989 -0.268 13.339 1.00 89.81 171 VAL A O 1
ATOM 1305 N N . SER A 1 172 ? -1.770 -2.134 13.242 1.00 85.00 172 SER A N 1
ATOM 1306 C CA . SER A 1 172 ? -2.185 -2.666 14.537 1.00 85.00 172 SER A CA 1
ATOM 1307 C C . SER A 1 172 ? -0.972 -3.198 15.279 1.00 85.00 172 SER A C 1
ATOM 1309 O O . SER A 1 172 ? -0.026 -3.679 14.656 1.00 85.00 172 SER A O 1
ATOM 1311 N N . GLN A 1 173 ? -1.012 -3.138 16.607 1.00 83.88 173 GLN A N 1
ATOM 1312 C CA . GLN A 1 173 ? -0.065 -3.883 17.427 1.00 83.88 173 GLN A CA 1
ATOM 1313 C C . GLN A 1 173 ? -0.279 -5.379 17.217 1.00 83.88 173 GLN A C 1
ATOM 1315 O O . GLN A 1 173 ? -1.415 -5.851 17.110 1.00 83.88 173 GLN A O 1
ATOM 1320 N N . ASN A 1 174 ? 0.816 -6.125 17.174 1.00 79.69 174 ASN A N 1
ATOM 1321 C CA . ASN A 1 174 ? 0.757 -7.568 17.284 1.00 79.69 174 ASN A CA 1
ATOM 1322 C C . ASN A 1 174 ? 0.156 -7.888 18.657 1.00 79.69 174 ASN A C 1
ATOM 1324 O O . ASN A 1 174 ? 0.629 -7.392 19.680 1.00 79.69 174 ASN A O 1
ATOM 1328 N N . GLY A 1 175 ? -0.925 -8.672 18.691 1.00 59.22 175 GLY A N 1
ATOM 1329 C CA . GLY A 1 175 ? -1.465 -9.143 19.965 1.00 59.22 175 GLY A CA 1
ATOM 1330 C C . GLY A 1 175 ? -0.383 -9.912 20.735 1.00 59.22 175 GLY A C 1
ATOM 1331 O O . GLY A 1 175 ? 0.505 -10.486 20.096 1.00 59.22 175 GLY A O 1
ATOM 1332 N N . PRO A 1 176 ? -0.427 -9.953 22.080 1.00 42.28 176 PRO A N 1
ATOM 1333 C CA . PRO A 1 176 ? 0.492 -10.788 22.838 1.00 42.28 176 PRO A CA 1
ATOM 1334 C C . PRO A 1 176 ? 0.396 -12.206 22.284 1.00 42.28 176 PRO A C 1
ATOM 1336 O O . PRO A 1 176 ? -0.691 -12.788 22.254 1.00 42.28 176 PRO A O 1
ATOM 1339 N N . HIS A 1 177 ? 1.520 -12.733 21.789 1.00 38.62 177 HIS A N 1
ATOM 1340 C CA . HIS A 1 177 ? 1.625 -14.122 21.373 1.00 38.62 177 HIS A CA 1
ATOM 1341 C C . HIS A 1 177 ? 1.061 -14.982 22.501 1.00 38.62 177 HIS A C 1
ATOM 1343 O O . HIS A 1 177 ? 1.687 -15.145 23.547 1.00 38.62 177 HIS A O 1
ATOM 1349 N N . SER A 1 178 ? -0.126 -15.547 22.295 1.00 32.19 178 SER A N 1
ATOM 1350 C CA . SER A 1 178 ? -0.550 -16.700 23.064 1.00 32.19 178 SER A CA 1
ATOM 1351 C C . SER A 1 178 ? 0.359 -17.830 22.595 1.00 32.19 178 SER A C 1
ATOM 1353 O O . SER A 1 178 ? 0.056 -18.539 21.638 1.00 32.19 178 SER A O 1
ATOM 1355 N N . GLN A 1 179 ? 1.528 -17.959 23.223 1.00 32.66 179 GLN A N 1
ATOM 1356 C CA . GLN A 1 179 ? 2.196 -19.246 23.306 1.00 32.66 179 GLN A CA 1
ATOM 1357 C C . GLN A 1 179 ? 1.254 -20.156 24.095 1.00 32.66 179 GLN A C 1
ATOM 1359 O O . GLN A 1 179 ? 1.347 -20.287 25.312 1.00 32.66 179 GLN A O 1
ATOM 1364 N N . THR A 1 180 ? 0.278 -20.742 23.410 1.00 32.59 180 THR A N 1
ATOM 1365 C CA . THR A 1 180 ? -0.420 -21.903 23.936 1.00 32.59 180 THR A CA 1
ATOM 1366 C C . THR A 1 180 ? 0.554 -23.063 23.810 1.00 32.59 180 THR A C 1
ATOM 1368 O O . THR A 1 180 ? 0.767 -23.594 22.723 1.00 32.59 180 THR A O 1
ATOM 1371 N N . GLN A 1 181 ? 1.178 -23.391 24.942 1.00 35.94 181 GLN A N 1
ATOM 1372 C CA . GLN A 1 181 ? 1.800 -24.683 25.209 1.00 35.94 181 GLN A CA 1
ATOM 1373 C C . GLN A 1 181 ? 0.959 -25.820 24.623 1.00 35.94 181 GLN A C 1
ATOM 1375 O O . GLN A 1 181 ? -0.237 -25.896 24.916 1.00 35.94 181 GLN A O 1
ATOM 1380 N N . ARG A 1 182 ? 1.609 -26.734 23.901 1.00 33.03 182 ARG A N 1
ATOM 1381 C CA . ARG A 1 182 ? 1.454 -28.181 24.081 1.00 33.03 182 ARG A CA 1
ATOM 1382 C C . ARG A 1 182 ? 2.767 -28.872 23.762 1.00 33.03 182 ARG A C 1
ATOM 1384 O O . ARG A 1 182 ? 3.400 -28.460 22.767 1.00 33.03 182 ARG A O 1
#

pLDDT: mean 78.41, std 15.38, range [32.19, 96.38]